Protein AF-0000000067714547 (afdb_homodimer)

InterPro domains:
  IPR005025 NADPH-dependent FMN reductase-like domain [PF03358] (1-151)
  IPR029039 Flavoprotein-like superfamily [G3DSA:3.40.50.360] (1-180)
  IPR029039 Flavoprotein-like superfamily [SSF52218] (1-163)
  IPR050712 NAD(P)H-dependent reductase [PTHR30543] (2-153)

pLDDT: mean 96.07, std 3.38, range [79.06, 98.94]

Structure (mmCIF, N/CA/C/O backbone):
data_AF-0000000067714547-model_v1
#
loop_
_entity.id
_entity.type
_entity.pdbx_description
1 polymer 'Predicted flavoprotein'
#
loop_
_atom_site.group_PDB
_atom_site.id
_atom_site.type_symbol
_atom_site.label_atom_id
_atom_site.label_alt_id
_atom_site.label_comp_id
_atom_site.label_asym_id
_atom_site.label_entity_id
_atom_site.label_seq_id
_atom_site.pdbx_PDB_ins_code
_atom_site.Cartn_x
_atom_site.Cartn_y
_atom_site.Cartn_z
_atom_site.occupancy
_atom_site.B_iso_or_equiv
_atom_site.auth_seq_id
_atom_site.auth_comp_id
_atom_site.auth_asym_id
_atom_site.auth_atom_id
_atom_site.pdbx_PDB_model_num
ATOM 1 N N . MET A 1 1 ? -7.156 -27.359 -11.516 1 95.31 1 MET A N 1
ATOM 2 C CA . MET A 1 1 ? -6.836 -26.297 -10.562 1 95.31 1 MET A CA 1
ATOM 3 C C . MET A 1 1 ? -6.074 -25.172 -11.25 1 95.31 1 MET A C 1
ATOM 5 O O . MET A 1 1 ? -5.207 -25.422 -12.086 1 95.31 1 MET A O 1
ATOM 9 N N . LYS A 1 2 ? -6.43 -23.891 -11.008 1 98.19 2 LYS A N 1
ATOM 10 C CA . LYS A 1 2 ? -5.781 -22.75 -11.641 1 98.19 2 LYS A CA 1
ATOM 11 C C . LYS A 1 2 ? -5.039 -21.906 -10.609 1 98.19 2 LYS A C 1
ATOM 13 O O . LYS A 1 2 ? -5.621 -21.484 -9.609 1 98.19 2 LYS A O 1
ATOM 18 N N . ILE A 1 3 ? -3.754 -21.688 -10.859 1 98.62 3 ILE A N 1
ATOM 19 C CA . ILE A 1 3 ? -2.92 -20.859 -10 1 98.62 3 ILE A CA 1
ATOM 20 C C . ILE A 1 3 ? -2.508 -19.594 -10.75 1 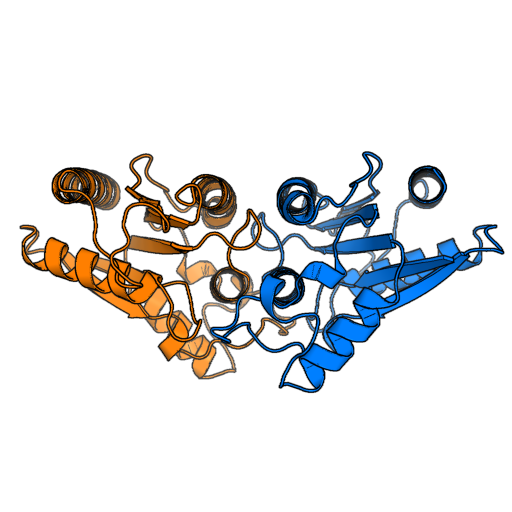98.62 3 ILE A C 1
ATOM 22 O O . ILE A 1 3 ? -1.907 -19.672 -11.82 1 98.62 3 ILE A O 1
ATOM 26 N N . GLY A 1 4 ? -2.916 -18.453 -10.234 1 98.81 4 GLY A N 1
ATOM 27 C CA . GLY A 1 4 ? -2.492 -17.188 -10.805 1 98.81 4 GLY A CA 1
ATOM 28 C C . GLY A 1 4 ? -1.137 -16.734 -10.305 1 98.81 4 GLY A C 1
ATOM 29 O O . GLY A 1 4 ? -0.927 -16.609 -9.102 1 98.81 4 GLY A O 1
ATOM 30 N N . VAL A 1 5 ? -0.174 -16.578 -11.195 1 98.88 5 VAL A N 1
ATOM 31 C CA . VAL A 1 5 ? 1.11 -15.945 -10.906 1 98.88 5 VAL A CA 1
ATOM 32 C C . VAL A 1 5 ? 1.036 -14.453 -11.211 1 98.88 5 VAL A C 1
ATOM 34 O O . VAL A 1 5 ? 1.141 -14.039 -12.367 1 98.88 5 VAL A O 1
ATOM 37 N N . ILE A 1 6 ? 0.909 -13.656 -10.156 1 98.94 6 ILE A N 1
ATOM 38 C CA . ILE A 1 6 ? 0.602 -12.25 -10.352 1 98.94 6 ILE A CA 1
ATOM 39 C C . ILE A 1 6 ? 1.895 -11.438 -10.352 1 98.94 6 ILE A C 1
ATOM 41 O O . ILE A 1 6 ? 2.629 -11.414 -9.367 1 98.94 6 ILE A O 1
ATOM 45 N N . LEU A 1 7 ? 2.172 -10.828 -11.5 1 98.88 7 LEU A N 1
ATOM 46 C CA . LEU A 1 7 ? 3.221 -9.812 -11.555 1 98.88 7 LEU A CA 1
ATOM 47 C C . LEU A 1 7 ? 2.697 -8.461 -11.086 1 98.88 7 LEU A C 1
ATOM 49 O O . LEU A 1 7 ? 1.95 -7.793 -11.812 1 98.88 7 LEU A O 1
ATOM 53 N N . GLY A 1 8 ? 3.145 -8.031 -9.93 1 98.5 8 GLY A N 1
ATOM 54 C CA . GLY A 1 8 ? 2.459 -6.98 -9.188 1 98.5 8 GLY A CA 1
ATOM 55 C C . GLY A 1 8 ? 2.971 -5.59 -9.523 1 98.5 8 GLY A C 1
ATOM 56 O O . GLY A 1 8 ? 2.33 -4.59 -9.188 1 98.5 8 GLY A O 1
ATOM 57 N N . SER A 1 9 ? 4.152 -5.504 -10.18 1 97.56 9 SER A N 1
ATOM 58 C CA . SER A 1 9 ? 4.672 -4.199 -10.57 1 97.56 9 SER A CA 1
ATOM 59 C C . SER A 1 9 ? 4.117 -3.768 -11.922 1 97.56 9 SER A C 1
ATOM 61 O O . SER A 1 9 ? 4.008 -4.582 -12.844 1 97.56 9 SER A O 1
ATOM 63 N N . ILE A 1 10 ? 3.824 -2.477 -12.047 1 98.19 10 ILE A N 1
ATOM 64 C CA . ILE A 1 10 ? 3.328 -1.976 -13.328 1 98.19 10 ILE A CA 1
ATOM 65 C C . ILE A 1 10 ? 4.32 -0.969 -13.906 1 98.19 10 ILE A C 1
ATOM 67 O O . ILE A 1 10 ? 3.994 -0.238 -14.844 1 98.19 10 ILE A O 1
ATOM 71 N N . ARG A 1 11 ? 5.5 -0.879 -13.367 1 96 11 ARG A N 1
ATOM 72 C CA . ARG A 1 11 ? 6.48 0.105 -13.82 1 96 11 ARG A CA 1
ATOM 73 C C . ARG A 1 11 ? 7.07 -0.288 -15.172 1 96 11 ARG A C 1
ATOM 75 O O . ARG A 1 11 ? 7.211 -1.476 -15.469 1 96 11 ARG A O 1
ATOM 82 N N . GLU A 1 12 ? 7.395 0.743 -15.891 1 94.31 12 GLU A N 1
ATOM 83 C CA . GLU A 1 12 ? 8.141 0.502 -17.125 1 94.31 12 GLU A CA 1
ATOM 84 C C . GLU A 1 12 ? 9.547 -0.016 -16.812 1 94.31 12 GLU A C 1
ATOM 86 O O . GLU A 1 12 ? 10.195 0.449 -15.883 1 94.31 12 GLU A O 1
ATOM 91 N N . GLY A 1 13 ? 9.93 -1.021 -17.578 1 91.69 13 GLY A N 1
ATOM 92 C CA . GLY A 1 13 ? 11.273 -1.552 -17.391 1 91.69 13 GLY A CA 1
ATOM 93 C C . GLY A 1 13 ? 11.438 -2.295 -16.078 1 91.69 13 GLY A C 1
ATOM 94 O O . GLY A 1 13 ? 12.555 -2.465 -15.586 1 91.69 13 GLY A O 1
ATOM 95 N N . ARG A 1 14 ? 10.445 -2.697 -15.508 1 91.12 14 ARG A N 1
ATOM 96 C CA . ARG A 1 14 ? 10.438 -3.316 -14.188 1 91.12 14 ARG A CA 1
ATOM 97 C C . ARG A 1 14 ? 11.305 -4.57 -14.164 1 91.12 14 ARG A C 1
ATOM 99 O O . ARG A 1 14 ? 11.258 -5.379 -15.094 1 91.12 14 ARG A O 1
ATOM 106 N N . PHE A 1 15 ? 12.047 -4.699 -13.086 1 92.62 15 PHE A N 1
ATOM 107 C CA . PHE A 1 15 ? 12.844 -5.883 -12.773 1 92.62 15 PHE A CA 1
ATOM 108 C C . PHE A 1 15 ? 11.953 -7.117 -12.672 1 92.62 15 PHE A C 1
ATOM 110 O O . PHE A 1 15 ? 12.352 -8.211 -13.062 1 92.62 15 PHE A O 1
ATOM 117 N N . GLY A 1 16 ? 10.742 -6.922 -12.242 1 95.81 16 GLY A N 1
ATOM 118 C CA . GLY A 1 16 ? 9.781 -7.984 -11.984 1 95.81 16 GLY A CA 1
ATOM 119 C C . GLY A 1 16 ? 9.445 -8.797 -13.219 1 95.81 16 GLY A C 1
ATOM 120 O O . GLY A 1 16 ? 9.094 -9.977 -13.117 1 95.81 16 GLY A O 1
ATOM 121 N N . GLN A 1 17 ? 9.562 -8.164 -14.398 1 96.62 17 GLN A N 1
ATOM 122 C CA . GLN A 1 17 ? 9.297 -8.906 -15.625 1 96.62 17 GLN A CA 1
ATOM 123 C C . GLN A 1 17 ? 10.273 -10.078 -15.773 1 96.62 17 GLN A C 1
ATOM 125 O O . GLN A 1 17 ? 9.867 -11.18 -16.141 1 96.62 17 GLN A O 1
ATOM 130 N N . GLY A 1 18 ? 11.555 -9.836 -15.562 1 97.19 18 GLY A N 1
ATOM 131 C CA . GLY A 1 18 ? 12.539 -10.906 -15.586 1 97.19 18 GLY A CA 1
ATOM 132 C C . GLY A 1 18 ? 12.242 -12.008 -14.578 1 97.19 18 GLY A C 1
ATOM 133 O O . GLY A 1 18 ? 12.383 -13.188 -14.891 1 97.19 18 GLY A O 1
ATOM 134 N N . VAL A 1 19 ? 11.82 -11.625 -13.352 1 97.88 19 VAL A N 1
ATOM 135 C CA . VAL A 1 19 ? 11.461 -12.586 -12.312 1 97.88 19 VAL A CA 1
ATOM 136 C C . VAL A 1 19 ? 10.305 -13.461 -12.789 1 97.88 19 VAL A C 1
ATOM 138 O O . VAL A 1 19 ? 10.375 -14.688 -12.719 1 97.88 19 VAL A O 1
ATOM 141 N N . ALA A 1 20 ? 9.25 -12.82 -13.305 1 98.38 20 ALA A N 1
ATOM 142 C CA . ALA A 1 20 ? 8.062 -13.523 -13.766 1 98.38 20 ALA A CA 1
ATOM 143 C C . ALA A 1 20 ? 8.406 -14.492 -14.891 1 98.38 20 ALA A C 1
ATOM 145 O O . ALA A 1 20 ? 7.969 -15.648 -14.875 1 98.38 20 ALA A O 1
ATOM 146 N N . ASP A 1 21 ? 9.18 -14.031 -15.867 1 97.69 21 ASP A N 1
ATOM 147 C CA . ASP A 1 21 ? 9.578 -14.883 -16.984 1 97.69 21 ASP A CA 1
ATOM 148 C C . ASP A 1 21 ? 10.328 -16.125 -16.5 1 97.69 21 ASP A C 1
ATOM 150 O O . ASP A 1 21 ? 10.039 -17.234 -16.938 1 97.69 21 ASP A O 1
ATOM 154 N N . TRP A 1 22 ? 11.258 -15.859 -15.664 1 97.75 22 TRP A N 1
ATOM 155 C CA . TRP A 1 22 ? 12.055 -16.953 -15.125 1 97.75 22 TRP A CA 1
ATOM 156 C C . TRP A 1 22 ? 11.18 -17.938 -14.359 1 97.75 22 TRP A C 1
ATOM 158 O O . TRP A 1 22 ? 11.305 -19.156 -14.523 1 97.75 22 TRP A O 1
ATOM 168 N N . VAL A 1 23 ? 10.305 -17.438 -13.461 1 98.38 23 VAL A N 1
ATOM 169 C CA . VAL A 1 23 ? 9.398 -18.281 -12.672 1 98.38 23 VAL A CA 1
ATOM 170 C C . VAL A 1 23 ? 8.547 -19.141 -13.609 1 98.38 23 VAL A C 1
ATOM 172 O O . VAL A 1 23 ? 8.438 -20.344 -13.406 1 98.38 23 VAL A O 1
ATOM 175 N N . MET A 1 24 ? 7.992 -18.516 -14.641 1 98.25 24 MET A N 1
ATOM 176 C CA . MET A 1 24 ? 7.129 -19.25 -15.57 1 98.25 24 MET A CA 1
ATOM 177 C C . MET A 1 24 ? 7.922 -20.297 -16.328 1 98.25 24 MET A C 1
ATOM 179 O O . MET A 1 24 ? 7.406 -21.375 -16.625 1 98.25 24 MET A O 1
ATOM 183 N N . GLU A 1 25 ? 9.148 -19.953 -16.672 1 97.19 25 GLU A N 1
ATOM 184 C CA . GLU A 1 25 ? 10.023 -20.938 -17.312 1 97.19 25 GLU A CA 1
ATOM 185 C C . GLU A 1 25 ? 10.25 -22.141 -16.406 1 97.19 25 GLU A C 1
ATOM 187 O O . GLU A 1 25 ? 10.133 -23.297 -16.859 1 97.19 25 GLU A O 1
ATOM 192 N N . GLN A 1 26 ? 10.578 -21.875 -15.148 1 96.94 26 GLN A N 1
ATOM 193 C CA . GLN A 1 26 ? 10.797 -22.953 -14.188 1 96.94 26 GLN A CA 1
ATOM 194 C C . GLN A 1 26 ? 9.531 -23.781 -14.008 1 96.94 26 GLN A C 1
ATOM 196 O O . GLN A 1 26 ? 9.602 -25 -13.859 1 96.94 26 GLN A O 1
ATOM 201 N N . ILE A 1 27 ? 8.398 -23.141 -13.945 1 97.06 27 ILE A N 1
ATOM 202 C CA . ILE A 1 27 ? 7.117 -23.812 -13.797 1 97.06 27 ILE A CA 1
ATOM 203 C C . ILE A 1 27 ? 6.875 -24.75 -14.984 1 97.06 27 ILE A C 1
ATOM 205 O O . ILE A 1 27 ? 6.32 -25.828 -14.82 1 97.06 27 ILE A O 1
ATOM 209 N N . GLY A 1 28 ? 7.23 -24.312 -16.156 1 95.31 28 GLY A N 1
ATOM 21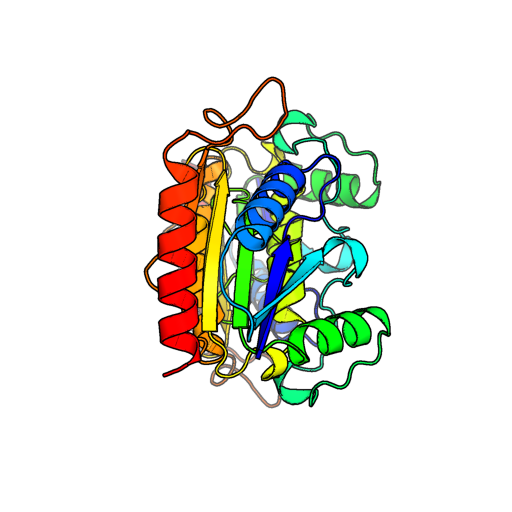0 C CA . GLY A 1 28 ? 7.117 -25.156 -17.344 1 95.31 28 GLY A CA 1
ATOM 211 C C . GLY A 1 28 ? 7.828 -26.484 -17.203 1 95.31 28 GLY A C 1
ATOM 212 O O . GLY A 1 28 ? 7.406 -27.484 -17.781 1 95.31 28 GLY A O 1
ATOM 213 N N . ALA A 1 29 ? 8.875 -26.469 -16.438 1 93.62 29 ALA A N 1
ATOM 214 C CA . ALA A 1 29 ? 9.664 -27.672 -16.234 1 93.62 29 ALA A CA 1
ATOM 215 C C . ALA A 1 29 ? 9.188 -28.438 -15 1 93.62 29 ALA A C 1
ATOM 217 O O . ALA A 1 29 ? 9.664 -29.547 -14.727 1 93.62 29 ALA A O 1
ATOM 218 N N . TYR A 1 30 ? 8.344 -27.828 -14.242 1 94.25 30 TYR A N 1
ATOM 219 C CA . TYR A 1 30 ? 7.797 -28.391 -13.016 1 94.25 30 TYR A CA 1
ATOM 220 C C . TYR A 1 30 ? 6.676 -29.391 -13.32 1 94.25 30 TYR A C 1
ATOM 222 O O . TYR A 1 30 ? 5.785 -29.094 -14.125 1 94.25 30 TYR A O 1
ATOM 230 N N . ASP A 1 31 ? 6.703 -30.594 -12.836 1 90.06 31 ASP A N 1
ATOM 231 C CA . ASP A 1 31 ? 5.754 -31.656 -13.125 1 90.06 31 ASP A CA 1
ATOM 232 C C . ASP A 1 31 ? 4.504 -31.531 -12.258 1 90.06 31 ASP A C 1
ATOM 234 O O . ASP A 1 31 ? 4.465 -32.062 -11.141 1 90.06 31 ASP A O 1
ATOM 238 N N . ALA A 1 32 ? 3.488 -30.906 -12.742 1 92.12 32 ALA A N 1
ATOM 239 C CA . ALA A 1 32 ? 2.168 -30.781 -12.133 1 92.12 32 ALA A CA 1
ATOM 240 C C . ALA A 1 32 ? 1.071 -30.766 -13.195 1 92.12 32 ALA A C 1
ATOM 242 O O . ALA A 1 32 ? 0.452 -29.719 -13.445 1 92.12 32 ALA A O 1
ATOM 243 N N . PRO A 1 33 ? 0.714 -31.875 -13.688 1 90.38 33 PRO A N 1
ATOM 244 C CA . PRO A 1 33 ? -0.176 -31.938 -14.852 1 90.38 33 PRO A CA 1
ATOM 245 C C . PRO A 1 33 ? -1.605 -31.516 -14.523 1 90.38 33 PRO A C 1
ATOM 247 O O . PRO A 1 33 ? -2.363 -31.141 -15.422 1 90.38 33 PRO A O 1
ATOM 250 N N . ASP A 1 34 ? -1.996 -31.531 -13.328 1 93.12 34 ASP A N 1
ATOM 251 C CA . ASP A 1 34 ? -3.367 -31.203 -12.945 1 93.12 34 ASP A CA 1
ATOM 252 C C . ASP A 1 34 ? -3.492 -29.734 -12.555 1 93.12 34 ASP A C 1
ATOM 254 O O . ASP A 1 34 ? -4.543 -29.297 -12.078 1 93.12 34 ASP A O 1
ATOM 258 N N . VAL A 1 35 ? -2.402 -29 -12.773 1 97 35 VAL A N 1
ATOM 259 C CA . VAL A 1 35 ? -2.387 -27.594 -12.336 1 97 35 VAL A CA 1
ATOM 260 C C . VAL A 1 35 ? -2.076 -26.688 -13.531 1 97 35 VAL A C 1
ATOM 262 O O . VAL A 1 35 ? -1.136 -26.953 -14.281 1 97 35 VAL A O 1
ATOM 265 N N . GLU A 1 36 ? -2.877 -25.703 -13.758 1 97.56 36 GLU A N 1
ATOM 266 C CA . GLU A 1 36 ? -2.617 -24.641 -14.734 1 97.56 36 GLU A CA 1
ATOM 267 C C . GLU A 1 36 ? -2.078 -23.391 -14.047 1 97.56 36 GLU A C 1
ATOM 269 O O . GLU A 1 36 ? -2.75 -22.812 -13.195 1 97.56 36 GLU A O 1
ATOM 274 N N . PHE A 1 37 ? -0.873 -23.062 -14.367 1 98.44 37 PHE A N 1
ATOM 275 C CA . PHE A 1 37 ? -0.304 -21.797 -13.914 1 98.44 37 PHE A CA 1
ATOM 276 C C . PHE A 1 37 ? -0.512 -20.703 -14.961 1 98.44 37 PHE A C 1
ATOM 278 O O . PHE A 1 37 ? -0.185 -20.906 -16.141 1 98.44 37 PHE A O 1
ATOM 285 N N . GLU A 1 38 ? -1.065 -19.625 -14.57 1 98.38 38 GLU A N 1
ATOM 286 C CA . GLU A 1 38 ? -1.297 -18.5 -15.484 1 98.38 38 GLU A CA 1
ATOM 287 C C . GLU A 1 38 ? -0.61 -17.234 -14.984 1 98.38 38 GLU A C 1
ATOM 289 O O . GLU A 1 38 ? -0.807 -16.812 -13.844 1 98.38 38 GLU A O 1
ATOM 294 N N . LEU A 1 39 ? 0.221 -16.672 -15.875 1 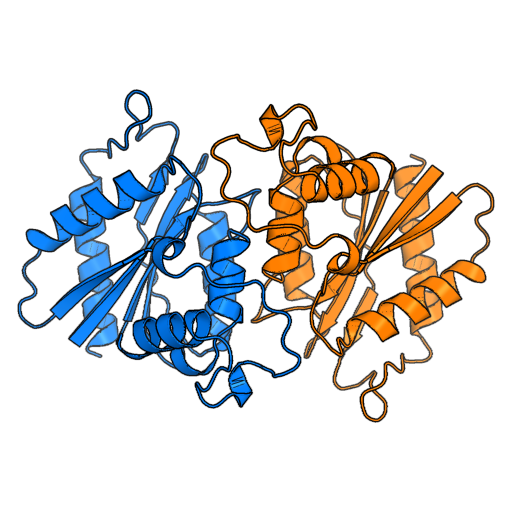98.75 39 LEU A N 1
ATOM 295 C CA . LEU A 1 39 ? 0.774 -15.367 -15.562 1 98.75 39 LEU A CA 1
ATOM 296 C C . LEU A 1 39 ? -0.298 -14.289 -15.672 1 98.75 39 LEU A C 1
ATOM 298 O O . LEU A 1 39 ? -0.958 -14.156 -16.703 1 98.75 39 LEU A O 1
ATOM 302 N N . ILE A 1 40 ? -0.519 -13.586 -14.609 1 98.88 40 ILE A N 1
ATOM 303 C CA . ILE A 1 40 ? -1.441 -12.461 -14.547 1 98.88 40 ILE A CA 1
ATOM 304 C C . ILE A 1 40 ? -0.658 -11.164 -14.352 1 98.88 40 ILE A C 1
ATOM 306 O O . ILE A 1 40 ? -0.289 -10.82 -13.227 1 98.88 40 ILE A O 1
ATOM 310 N N . ASP A 1 41 ? -0.41 -10.5 -15.438 1 98.81 41 ASP A N 1
ATOM 311 C CA . ASP A 1 41 ? 0.331 -9.242 -15.414 1 98.81 41 ASP A CA 1
ATOM 312 C C . ASP A 1 41 ? -0.581 -8.07 -15.039 1 98.81 41 ASP A C 1
ATOM 314 O O . ASP A 1 41 ? -1.399 -7.637 -15.852 1 98.81 41 ASP A O 1
ATOM 318 N N . LEU A 1 42 ? -0.386 -7.562 -13.828 1 98.81 42 LEU A N 1
ATOM 319 C CA . LEU A 1 42 ? -1.24 -6.496 -13.32 1 98.81 42 LEU A CA 1
ATOM 320 C C . LEU A 1 42 ? -1.289 -5.324 -14.297 1 98.81 42 LEU A C 1
ATOM 322 O O . LEU A 1 42 ? -2.342 -4.711 -14.484 1 98.81 42 LEU A O 1
ATOM 326 N N . LYS A 1 43 ? -0.194 -5.059 -14.922 1 98.44 43 LYS A N 1
ATOM 327 C CA . LYS A 1 43 ? -0.077 -3.922 -15.828 1 98.44 43 LYS A CA 1
ATOM 328 C C . LYS A 1 43 ? -1.085 -4.027 -16.969 1 98.44 43 LYS A C 1
ATOM 330 O O . LYS A 1 43 ? -1.622 -3.014 -17.422 1 98.44 43 LYS A O 1
ATOM 335 N N . ALA A 1 44 ? -1.404 -5.207 -17.438 1 98.31 44 ALA A N 1
ATOM 336 C CA . ALA A 1 44 ? -2.262 -5.445 -18.594 1 98.31 44 ALA A CA 1
ATOM 337 C C . ALA A 1 44 ? -3.709 -5.062 -18.297 1 98.31 44 ALA A C 1
ATOM 339 O O . ALA A 1 44 ? -4.508 -4.863 -19.203 1 98.31 44 ALA A O 1
ATOM 340 N N . PHE A 1 45 ? -4.078 -4.875 -17.062 1 98.69 45 PHE A N 1
ATOM 341 C CA . PHE A 1 45 ? -5.473 -4.664 -16.688 1 98.69 45 PHE A CA 1
ATOM 342 C C . PHE A 1 45 ? -5.766 -3.18 -16.5 1 98.69 45 PHE A C 1
ATOM 344 O O . PHE A 1 45 ? -6.926 -2.773 -16.438 1 98.69 45 PHE A O 1
ATOM 351 N N . ASN A 1 46 ? -4.742 -2.344 -16.328 1 97.94 46 ASN A N 1
ATOM 352 C CA . ASN A 1 46 ? -4.914 -0.911 -16.109 1 97.94 46 ASN A CA 1
ATOM 353 C C . ASN A 1 46 ? -5.945 -0.628 -15.023 1 97.94 46 ASN A C 1
ATOM 355 O O . ASN A 1 46 ? -6.863 0.17 -15.227 1 97.94 46 ASN A O 1
ATOM 359 N N . VAL A 1 47 ? -5.789 -1.325 -13.898 1 98.38 47 VAL A N 1
ATOM 360 C CA . VAL A 1 47 ? -6.727 -1.189 -12.789 1 98.38 47 VAL A CA 1
ATOM 361 C C . VAL A 1 47 ? -6.723 0.25 -12.281 1 98.38 47 VAL A C 1
ATOM 363 O O . VAL A 1 47 ? -5.668 0.793 -11.945 1 98.38 47 VAL A O 1
ATOM 366 N N . PRO A 1 48 ? -7.898 0.907 -12.258 1 97.94 48 PRO A N 1
ATOM 367 C CA . PRO A 1 48 ? -7.949 2.285 -11.766 1 97.94 48 PRO A CA 1
ATOM 368 C C . PRO A 1 48 ? -7.777 2.379 -10.25 1 97.94 48 PRO A C 1
ATOM 370 O O . PRO A 1 48 ? -7.879 1.367 -9.555 1 97.94 48 PRO A O 1
ATOM 373 N N . LEU A 1 49 ? -7.477 3.588 -9.766 1 98.12 49 LEU A N 1
ATOM 374 C CA . LEU A 1 49 ? -7.438 3.812 -8.328 1 98.12 49 LEU A CA 1
ATOM 375 C C . LEU A 1 49 ? -8.82 3.613 -7.707 1 98.12 49 LEU A C 1
ATOM 377 O O . LEU A 1 49 ? -9.828 3.986 -8.305 1 98.12 49 LEU A O 1
ATOM 381 N N . LEU A 1 50 ? -8.859 3.092 -6.535 1 97.25 50 LEU A N 1
ATOM 382 C CA . LEU A 1 50 ? -10.094 2.836 -5.797 1 97.25 50 LEU A CA 1
ATOM 383 C C . LEU A 1 50 ? -10.711 4.141 -5.305 1 97.25 50 LEU A C 1
ATOM 385 O O . LEU A 1 50 ? -10.258 4.707 -4.309 1 97.25 50 LEU A O 1
ATOM 389 N N . GLU A 1 51 ? -11.75 4.598 -5.938 1 96.06 51 GLU A N 1
ATOM 390 C CA . GLU A 1 51 ? -12.438 5.836 -5.57 1 96.06 51 GLU A CA 1
ATOM 391 C C . GLU A 1 51 ? -13.875 5.562 -5.148 1 96.06 51 GLU A C 1
ATOM 393 O O . GLU A 1 51 ? -14.531 6.426 -4.559 1 96.06 51 GLU A O 1
ATOM 398 N N . SER A 1 52 ? -14.344 4.363 -5.516 1 93.38 52 SER A N 1
ATOM 399 C CA . SER A 1 52 ? -15.75 4.035 -5.324 1 93.38 52 SER A CA 1
ATOM 400 C C . SER A 1 52 ? -16.141 4.109 -3.854 1 93.38 52 SER A C 1
ATOM 402 O O . SER A 1 52 ? -15.383 3.684 -2.982 1 93.38 52 SER A O 1
ATOM 404 N N . ALA A 1 53 ? -17.312 4.516 -3.588 1 89.94 53 ALA A N 1
ATOM 405 C CA . ALA A 1 53 ? -17.875 4.508 -2.236 1 89.94 53 ALA A CA 1
ATOM 406 C C . ALA A 1 53 ? -18.234 3.092 -1.804 1 89.94 53 ALA A C 1
ATOM 408 O O . ALA A 1 53 ? -18.312 2.801 -0.607 1 89.94 53 ALA A O 1
ATOM 409 N N . THR A 1 54 ? -18.484 2.307 -2.814 1 88.5 54 THR A N 1
ATOM 410 C CA . THR A 1 54 ? -18.891 0.933 -2.531 1 88.5 54 THR A CA 1
ATOM 411 C C . THR A 1 54 ? -17.719 0.141 -1.938 1 88.5 54 THR A C 1
ATOM 413 O O . THR A 1 54 ? -16.625 0.142 -2.488 1 88.5 54 THR A O 1
ATOM 416 N N . VAL A 1 55 ? -18 -0.435 -0.758 1 87.94 55 VAL A N 1
ATOM 417 C CA . VAL A 1 55 ? -17 -1.335 -0.179 1 87.94 55 VAL A CA 1
ATOM 418 C C . VAL A 1 55 ? -16.859 -2.578 -1.055 1 87.94 55 VAL A C 1
ATOM 420 O O . VAL A 1 55 ? -17.844 -3.268 -1.332 1 87.94 55 VAL A O 1
ATOM 423 N N . PRO A 1 56 ? -15.703 -2.865 -1.472 1 88.25 56 PRO A N 1
ATOM 424 C CA . PRO A 1 56 ? -15.516 -3.979 -2.404 1 88.25 56 PRO A CA 1
ATOM 425 C C . PRO A 1 56 ? -16.078 -5.293 -1.875 1 88.25 56 PRO A C 1
ATOM 427 O O . PRO A 1 56 ? -16.656 -6.078 -2.639 1 88.25 56 PRO A O 1
ATOM 430 N N . GLY A 1 57 ? -16.016 -5.551 -0.626 1 88.69 57 GLY A N 1
ATOM 431 C CA . GLY A 1 57 ? -16.578 -6.754 -0.039 1 88.69 57 GLY A CA 1
ATOM 432 C C . GLY A 1 57 ? -18.078 -6.855 -0.217 1 88.69 57 GLY A C 1
ATOM 433 O O . GLY A 1 57 ? -18.656 -7.949 -0.165 1 88.69 57 GLY A O 1
ATOM 434 N N . SER A 1 58 ? -18.672 -5.73 -0.483 1 88.75 58 SER A N 1
ATOM 435 C CA . SER A 1 58 ? -20.125 -5.68 -0.605 1 88.75 58 SER A CA 1
ATOM 436 C C . SER A 1 58 ? -20.562 -5.586 -2.066 1 88.75 58 SER A C 1
ATOM 438 O O . SER A 1 58 ? -21.75 -5.578 -2.367 1 88.75 58 SER A O 1
ATOM 440 N N . ALA A 1 59 ? -19.656 -5.582 -2.979 1 91.31 59 ALA A N 1
ATOM 441 C CA . ALA A 1 59 ? -19.953 -5.367 -4.395 1 91.31 59 ALA A CA 1
ATOM 442 C C . ALA A 1 59 ? -20.438 -6.656 -5.055 1 91.31 59 ALA A C 1
ATOM 444 O O . ALA A 1 59 ? -20.953 -6.629 -6.172 1 91.31 59 ALA A O 1
ATOM 445 N N . ASP A 1 60 ? -20.297 -7.844 -4.414 1 92.38 60 ASP A N 1
ATOM 446 C CA . ASP A 1 60 ? -20.703 -9.141 -4.949 1 92.38 60 ASP A CA 1
ATOM 447 C C . ASP A 1 60 ? -20.031 -9.414 -6.293 1 92.38 60 ASP A C 1
ATOM 449 O O . ASP A 1 60 ? -20.672 -9.852 -7.242 1 92.38 60 ASP A O 1
ATOM 453 N N . LYS A 1 61 ? -18.812 -8.961 -6.402 1 94.88 61 LYS A N 1
ATOM 454 C CA . LYS A 1 61 ? -17.969 -9.172 -7.57 1 94.88 61 LYS A CA 1
ATOM 455 C C . LYS A 1 61 ? -18.562 -8.508 -8.812 1 94.88 61 LYS A C 1
ATOM 457 O O . LYS A 1 61 ? -18.391 -9 -9.922 1 94.88 61 LYS A O 1
ATOM 462 N N . GLN A 1 62 ? -19.359 -7.473 -8.625 1 94 62 GLN A N 1
ATOM 463 C CA . GLN A 1 62 ? -19.906 -6.648 -9.695 1 94 62 GLN A CA 1
ATOM 464 C C . GLN A 1 62 ? -19.344 -5.23 -9.641 1 94 62 GLN A C 1
ATOM 466 O O . GLN A 1 62 ? -19.484 -4.543 -8.625 1 94 62 GLN A O 1
ATOM 471 N N . TYR A 1 63 ? -18.734 -4.867 -10.719 1 95.62 63 TYR A N 1
ATOM 472 C CA . TYR A 1 63 ? -18.094 -3.557 -10.758 1 95.62 63 TYR A CA 1
ATOM 473 C C . TYR A 1 63 ? -18.516 -2.781 -12 1 95.62 63 TYR A C 1
ATOM 475 O O . TYR A 1 63 ? -18.719 -3.371 -13.062 1 95.62 63 TYR A O 1
ATOM 483 N N . ASP A 1 64 ? -18.672 -1.481 -11.891 1 93.62 64 ASP A N 1
ATOM 484 C CA . ASP A 1 64 ? -19.094 -0.629 -13 1 93.62 64 ASP A CA 1
ATOM 485 C C . ASP A 1 64 ? -17.969 -0.474 -14.031 1 93.62 64 ASP A C 1
ATOM 487 O O . ASP A 1 64 ? -18.234 -0.471 -15.234 1 93.62 64 ASP A O 1
ATOM 491 N N . ASP A 1 65 ? -16.781 -0.352 -13.633 1 96.5 65 ASP A N 1
ATOM 492 C CA . ASP A 1 65 ? -15.641 -0.163 -14.516 1 96.5 65 ASP A CA 1
ATOM 493 C C . ASP A 1 65 ? -15.234 -1.477 -15.188 1 96.5 65 ASP A C 1
ATOM 495 O O . ASP A 1 65 ? -14.953 -2.465 -14.508 1 96.5 65 ASP A O 1
ATOM 499 N N . PRO A 1 66 ? -15.227 -1.55 -16.562 1 97.69 66 PRO A N 1
ATOM 500 C CA . PRO A 1 66 ? -14.883 -2.797 -17.25 1 97.69 66 PRO A CA 1
ATOM 501 C C . PRO A 1 66 ? -13.477 -3.283 -16.906 1 97.69 66 PRO A C 1
ATOM 503 O O . PRO A 1 66 ? -13.211 -4.488 -16.938 1 97.69 66 PRO A O 1
ATOM 506 N N . ARG A 1 67 ? -12.57 -2.406 -16.641 1 98.5 67 ARG A N 1
ATOM 507 C CA . ARG A 1 67 ? -11.219 -2.803 -16.266 1 98.5 67 ARG A CA 1
ATOM 508 C C . ARG A 1 67 ? -11.227 -3.547 -14.93 1 98.5 67 ARG A C 1
ATOM 510 O O . ARG A 1 67 ? -10.547 -4.566 -14.781 1 98.5 67 ARG A O 1
ATOM 517 N N . VAL A 1 68 ? -11.969 -3.008 -13.938 1 98.38 68 VAL A N 1
ATOM 518 C CA . VAL A 1 68 ? -12.094 -3.664 -12.641 1 98.38 68 VAL A CA 1
ATOM 519 C C . VAL A 1 68 ? -12.797 -5.012 -12.805 1 98.38 68 VAL A C 1
ATOM 521 O O . VAL A 1 68 ? -12.422 -5.996 -12.164 1 98.38 68 VAL A O 1
ATOM 524 N N . THR A 1 69 ? -13.781 -5.066 -13.68 1 98.06 69 THR A N 1
ATOM 525 C CA . THR A 1 69 ? -14.484 -6.316 -13.945 1 98.06 69 THR A CA 1
ATOM 526 C C . THR A 1 69 ? -13.531 -7.355 -14.531 1 98.06 69 THR A C 1
ATOM 528 O O . THR A 1 69 ? -13.531 -8.516 -14.102 1 98.06 69 THR A O 1
ATOM 531 N N . ALA A 1 70 ? -12.719 -6.969 -15.492 1 98.69 70 ALA A N 1
ATOM 532 C CA . ALA A 1 70 ? -11.742 -7.883 -16.094 1 98.69 70 ALA A CA 1
ATOM 533 C C . ALA A 1 70 ? -10.766 -8.406 -15.039 1 98.69 70 ALA A C 1
ATOM 535 O O . ALA A 1 70 ? -10.453 -9.594 -15.008 1 98.69 70 ALA A O 1
ATOM 536 N N . TRP A 1 71 ? -10.281 -7.512 -14.227 1 98.75 71 TRP A N 1
ATOM 537 C CA . TRP A 1 71 ? -9.391 -7.867 -13.117 1 98.75 71 TRP A CA 1
ATOM 538 C C . TRP A 1 71 ? -10.086 -8.828 -12.156 1 98.75 71 TRP A C 1
ATOM 540 O O . TRP A 1 71 ? -9.523 -9.875 -11.805 1 98.75 71 TRP A O 1
ATOM 550 N N . SER A 1 72 ? -11.305 -8.5 -11.773 1 98.56 72 SER A N 1
ATOM 551 C CA . SER A 1 72 ? -12.102 -9.336 -10.891 1 98.56 72 SER A CA 1
ATOM 552 C C . SER A 1 72 ? -12.25 -10.75 -11.453 1 98.56 72 SER A C 1
ATOM 554 O O . SER A 1 72 ? -12.016 -11.734 -10.75 1 98.56 72 SER A O 1
ATOM 556 N N . GLN A 1 73 ? -12.555 -10.867 -12.688 1 98.62 73 GLN A N 1
ATOM 557 C CA . GLN A 1 73 ? -12.773 -12.164 -13.328 1 98.62 73 GLN A CA 1
ATOM 558 C C . GLN A 1 73 ? -11.484 -12.977 -13.375 1 98.62 73 GLN A C 1
ATOM 560 O O . GLN A 1 73 ? -11.492 -14.18 -13.125 1 98.62 73 GLN A O 1
ATOM 565 N N . ALA A 1 74 ? -10.406 -12.289 -13.68 1 98.81 74 ALA A N 1
ATOM 566 C CA . ALA A 1 74 ? -9.117 -12.969 -13.727 1 98.81 74 ALA A CA 1
ATOM 567 C C . ALA A 1 74 ? -8.75 -13.539 -12.359 1 98.81 74 ALA A C 1
ATOM 569 O O . ALA A 1 74 ? -8.297 -14.688 -12.258 1 98.81 74 ALA A O 1
ATOM 570 N N . ILE A 1 75 ? -8.969 -12.805 -11.328 1 98.81 75 ILE A N 1
ATOM 571 C CA . ILE A 1 75 ? -8.625 -13.203 -9.969 1 98.81 75 ILE A CA 1
ATOM 572 C C . ILE A 1 75 ? -9.602 -14.273 -9.484 1 98.81 75 ILE A C 1
ATOM 574 O O . ILE A 1 75 ? -9.188 -15.281 -8.906 1 98.81 75 ILE A O 1
ATOM 578 N N . ASP A 1 76 ? -10.828 -14.07 -9.766 1 98.5 76 ASP A N 1
ATOM 579 C CA . ASP A 1 76 ? -11.859 -14.992 -9.297 1 98.5 76 ASP A CA 1
ATOM 580 C C . ASP A 1 76 ? -11.688 -16.375 -9.906 1 98.5 76 ASP A C 1
ATOM 582 O O . ASP A 1 76 ? -12.031 -17.391 -9.281 1 98.5 76 ASP A O 1
ATOM 586 N N . ALA A 1 77 ? -11.164 -16.453 -11.039 1 98.5 77 ALA A N 1
ATOM 587 C CA . ALA A 1 77 ? -11.008 -17.703 -11.773 1 98.5 77 ALA A CA 1
ATOM 588 C C . ALA A 1 77 ? -9.906 -18.562 -11.164 1 98.5 77 ALA A C 1
ATOM 590 O O . ALA A 1 77 ? -9.789 -19.75 -11.477 1 98.5 77 ALA A O 1
ATOM 591 N N . CYS A 1 78 ? -9.055 -18 -10.32 1 98.75 78 CYS A N 1
ATOM 592 C CA . CYS A 1 78 ? -7.922 -18.719 -9.75 1 98.75 78 CYS A CA 1
ATOM 593 C C . CYS A 1 78 ? -8.312 -19.406 -8.445 1 98.75 78 CYS A C 1
ATOM 595 O O . CYS A 1 78 ? -9.195 -18.938 -7.727 1 98.75 78 CYS A O 1
ATOM 597 N N . ASP A 1 79 ? -7.609 -20.5 -8.188 1 98 79 ASP A N 1
ATOM 598 C CA . ASP A 1 79 ? -7.805 -21.234 -6.938 1 98 79 ASP A CA 1
ATOM 599 C C . ASP A 1 79 ? -6.75 -20.844 -5.906 1 98 79 ASP A C 1
ATOM 601 O O . ASP A 1 79 ? -6.961 -21 -4.703 1 98 79 ASP A O 1
ATOM 605 N N . ALA A 1 80 ? -5.633 -20.375 -6.352 1 98.62 80 ALA A N 1
ATOM 606 C CA . ALA A 1 80 ? -4.496 -19.969 -5.531 1 98.62 80 ALA A CA 1
ATOM 607 C C . ALA A 1 80 ? -3.6 -18.984 -6.285 1 98.62 80 ALA A C 1
ATOM 609 O O . ALA A 1 80 ? -3.83 -18.703 -7.465 1 98.62 80 ALA A O 1
ATOM 610 N N . PHE A 1 81 ? -2.607 -18.453 -5.492 1 98.88 81 PHE A N 1
ATOM 611 C CA . PHE A 1 81 ? -1.81 -17.406 -6.117 1 98.88 81 PHE A CA 1
ATOM 612 C C . PHE A 1 81 ? -0.342 -17.547 -5.727 1 98.88 81 PHE A C 1
ATOM 614 O O . PHE A 1 81 ? -0.022 -18.078 -4.664 1 98.88 81 PHE A O 1
ATOM 621 N N . LEU A 1 82 ? 0.498 -17.125 -6.598 1 98.88 82 LEU A N 1
ATOM 622 C CA . LEU A 1 82 ? 1.844 -16.641 -6.316 1 98.88 82 LEU A CA 1
ATOM 623 C C . LEU A 1 82 ? 1.941 -15.133 -6.562 1 98.88 82 LEU A C 1
ATOM 625 O O . LEU A 1 82 ? 1.766 -14.672 -7.695 1 98.88 82 LEU A O 1
ATOM 629 N N . PHE A 1 83 ? 2.164 -14.352 -5.516 1 98.94 83 PHE A N 1
ATOM 630 C CA . PHE A 1 83 ? 2.381 -12.914 -5.66 1 98.94 83 PHE A CA 1
ATOM 631 C C . PHE A 1 83 ? 3.846 -12.617 -5.953 1 98.94 83 PHE A C 1
ATOM 633 O O . PHE A 1 83 ? 4.711 -12.82 -5.098 1 98.94 83 PHE A O 1
ATOM 640 N N . ILE A 1 84 ? 4.148 -12.188 -7.141 1 98.81 84 ILE A N 1
ATOM 641 C CA . ILE A 1 84 ? 5.445 -11.586 -7.414 1 98.81 84 ILE A CA 1
ATOM 642 C C . ILE A 1 84 ? 5.402 -10.094 -7.082 1 98.81 84 ILE A C 1
ATOM 644 O O . ILE A 1 84 ? 4.73 -9.32 -7.77 1 98.81 84 ILE A O 1
ATOM 648 N N . THR A 1 85 ? 6.125 -9.695 -6.043 1 98.69 85 THR A N 1
ATOM 649 C CA . THR A 1 85 ? 5.93 -8.344 -5.52 1 98.69 85 THR A CA 1
ATOM 650 C C . THR A 1 85 ? 7.273 -7.668 -5.266 1 98.69 85 THR A C 1
ATOM 652 O O . THR A 1 85 ? 8.164 -8.25 -4.641 1 98.69 85 THR A O 1
ATOM 655 N N . PRO A 1 86 ? 7.418 -6.434 -5.805 1 97.81 86 PRO A N 1
ATOM 656 C CA . PRO A 1 86 ? 8.547 -5.617 -5.348 1 97.81 86 PRO A CA 1
ATOM 657 C C . PRO A 1 86 ? 8.305 -4.996 -3.975 1 97.81 86 PRO A C 1
ATOM 659 O O . PRO A 1 86 ? 7.184 -5.047 -3.457 1 97.81 86 PRO A O 1
ATOM 662 N N . GLU A 1 87 ? 9.383 -4.57 -3.385 1 97.5 87 GLU A N 1
ATOM 663 C CA . GLU A 1 87 ? 9.32 -3.689 -2.223 1 97.5 87 GLU A CA 1
ATOM 664 C C . GLU A 1 87 ? 9.555 -2.234 -2.617 1 97.5 87 GLU A C 1
ATOM 666 O O . GLU A 1 87 ? 10.609 -1.897 -3.168 1 97.5 87 GLU A O 1
ATOM 671 N N . TYR A 1 88 ? 8.531 -1.372 -2.445 1 96.69 88 TYR A N 1
ATOM 672 C CA . TYR A 1 88 ? 8.672 0.065 -2.648 1 96.69 88 TYR A CA 1
ATOM 673 C C . TYR A 1 88 ? 8.672 0.808 -1.318 1 96.69 88 TYR A C 1
ATOM 675 O O . TYR A 1 88 ? 7.707 0.734 -0.558 1 96.69 88 TYR A O 1
ATOM 683 N N . ASN A 1 89 ? 9.812 1.5 -1.016 1 96.81 89 ASN A N 1
ATOM 684 C CA . ASN A 1 89 ? 9.945 2.285 0.206 1 96.81 89 ASN A CA 1
ATOM 685 C C . ASN A 1 89 ? 9.523 1.485 1.436 1 96.81 89 ASN A C 1
ATOM 687 O O . ASN A 1 89 ? 8.664 1.925 2.203 1 96.81 89 ASN A O 1
ATOM 691 N N . HIS A 1 90 ? 10.07 0.309 1.638 1 97.31 90 HIS A N 1
ATOM 692 C CA . HIS A 1 90 ? 9.906 -0.565 2.793 1 97.31 90 HIS A CA 1
ATOM 693 C C . HIS A 1 90 ? 8.469 -1.073 2.895 1 97.31 90 HIS A C 1
ATOM 695 O O . HIS A 1 90 ? 8.055 -1.57 3.945 1 97.31 90 HIS A O 1
ATOM 701 N N . GLY A 1 91 ? 7.703 -0.995 1.789 1 97.81 91 GLY A N 1
ATOM 702 C CA . GLY A 1 91 ? 6.316 -1.43 1.881 1 97.81 91 GLY A CA 1
ATOM 703 C C . GLY A 1 91 ? 5.77 -1.962 0.569 1 97.81 91 GLY A C 1
ATOM 704 O O . GLY A 1 91 ? 6.496 -2.041 -0.425 1 97.81 91 GLY A O 1
ATOM 705 N N . VAL A 1 92 ? 4.512 -2.354 0.626 1 98.44 92 VAL A N 1
ATOM 706 C CA . VAL A 1 92 ? 3.82 -2.887 -0.542 1 98.44 92 VAL A CA 1
ATOM 707 C C . VAL A 1 92 ? 3.76 -1.823 -1.637 1 98.44 92 VAL A C 1
ATOM 709 O O . VAL A 1 92 ? 3.686 -0.627 -1.346 1 98.44 92 VAL A O 1
ATOM 712 N N . PRO A 1 93 ? 3.867 -2.281 -2.926 1 98.12 93 PRO A N 1
ATOM 713 C CA . PRO A 1 93 ? 3.66 -1.303 -3.994 1 98.12 93 PRO A CA 1
ATOM 714 C C . PRO A 1 93 ? 2.234 -0.755 -4.023 1 98.12 93 PRO A C 1
ATOM 716 O O . PRO A 1 93 ? 1.272 -1.523 -3.941 1 98.12 93 PRO A O 1
ATOM 719 N N . GLY A 1 94 ? 2.109 0.567 -4.176 1 98.56 94 GLY A N 1
ATOM 720 C CA . GLY A 1 94 ? 0.806 1.209 -4.168 1 98.56 94 GLY A CA 1
ATOM 721 C C . GLY A 1 94 ? -0.149 0.635 -5.199 1 98.56 94 GLY A C 1
ATOM 722 O O . GLY A 1 94 ? -1.303 0.336 -4.883 1 98.56 94 GLY A O 1
ATOM 723 N N . ALA A 1 95 ? 0.325 0.448 -6.402 1 98.38 95 ALA A N 1
ATOM 724 C CA . ALA A 1 95 ? -0.52 -0.037 -7.492 1 98.38 95 ALA A CA 1
ATOM 725 C C . ALA A 1 95 ? -1.027 -1.447 -7.207 1 98.38 95 ALA A C 1
ATOM 727 O O . ALA A 1 95 ? -2.195 -1.756 -7.453 1 98.38 95 ALA A O 1
ATOM 728 N N . PHE A 1 96 ? -0.147 -2.301 -6.734 1 98.81 96 PHE A N 1
ATOM 729 C CA . PHE A 1 96 ? -0.536 -3.672 -6.426 1 98.81 96 PHE A CA 1
ATOM 730 C C . PHE A 1 96 ? -1.504 -3.709 -5.25 1 98.81 96 PHE A C 1
ATOM 732 O O . PHE A 1 96 ? -2.521 -4.402 -5.301 1 98.81 96 PHE A O 1
ATOM 739 N N . LYS A 1 97 ? -1.229 -2.904 -4.168 1 98.81 97 LYS A N 1
ATOM 740 C CA . LYS A 1 97 ? -2.117 -2.822 -3.012 1 98.81 97 LYS A CA 1
ATOM 741 C C . LYS A 1 97 ? -3.486 -2.275 -3.412 1 98.81 97 LYS A C 1
ATOM 743 O O . LYS A 1 97 ? -4.512 -2.727 -2.9 1 98.81 97 LYS A O 1
ATOM 748 N N . ASN A 1 98 ? -3.463 -1.283 -4.305 1 98.62 98 ASN A N 1
ATOM 749 C CA . ASN A 1 98 ? -4.715 -0.756 -4.84 1 98.62 98 ASN A CA 1
ATOM 750 C C . ASN A 1 98 ? -5.512 -1.834 -5.57 1 98.62 98 ASN A C 1
ATOM 752 O O . ASN A 1 98 ? -6.719 -1.973 -5.355 1 98.62 98 ASN A O 1
ATOM 756 N N . ALA A 1 99 ? -4.82 -2.592 -6.406 1 98.75 99 ALA A N 1
ATOM 757 C CA . ALA A 1 99 ? -5.465 -3.646 -7.184 1 98.75 99 ALA A CA 1
ATOM 758 C C . ALA A 1 99 ? -6.035 -4.73 -6.273 1 98.75 99 ALA A C 1
ATOM 760 O O . ALA A 1 99 ? -7.066 -5.332 -6.578 1 98.75 99 ALA A O 1
ATOM 761 N N . TYR A 1 100 ? -5.359 -5.016 -5.172 1 98.75 100 TYR A N 1
ATOM 762 C CA . TYR A 1 100 ? -5.859 -5.949 -4.172 1 98.75 100 TYR A CA 1
ATOM 763 C C . TYR A 1 100 ? -7.102 -5.395 -3.482 1 98.75 100 TYR A C 1
ATOM 765 O O . TYR A 1 100 ? -8.117 -6.086 -3.361 1 98.75 100 TYR A O 1
ATOM 773 N N . ASP A 1 101 ? -7.09 -4.102 -3.133 1 98.25 101 ASP A N 1
ATOM 774 C CA . ASP A 1 101 ? -8.117 -3.469 -2.314 1 98.25 101 ASP A CA 1
ATOM 775 C C . ASP A 1 101 ? -9.398 -3.254 -3.115 1 98.25 101 ASP A C 1
ATOM 777 O O . ASP A 1 101 ? -10.484 -3.16 -2.541 1 98.25 101 ASP A O 1
ATOM 781 N N . ILE A 1 102 ? -9.266 -3.139 -4.41 1 98.19 102 ILE A N 1
ATOM 782 C CA . ILE A 1 102 ? -10.414 -2.75 -5.223 1 98.19 102 ILE A CA 1
ATOM 783 C C . ILE A 1 102 ? -11.359 -3.938 -5.379 1 98.19 102 ILE A C 1
ATOM 785 O O . ILE A 1 102 ? -12.492 -3.779 -5.844 1 98.19 102 ILE A O 1
ATOM 789 N N . LEU A 1 103 ? -10.875 -5.105 -5.027 1 98.25 103 LEU A N 1
ATOM 790 C CA . LEU A 1 103 ? -11.688 -6.32 -5.055 1 98.25 103 LEU A CA 1
ATOM 791 C C . LEU A 1 103 ? -12.102 -6.727 -3.645 1 98.25 103 LEU A C 1
ATOM 793 O O . LEU A 1 103 ? -11.758 -6.055 -2.67 1 98.25 103 LEU A O 1
ATOM 797 N N . GLY A 1 104 ? -12.938 -7.727 -3.533 1 96.44 104 GLY A N 1
ATOM 798 C CA . GLY A 1 104 ? -13.414 -8.258 -2.264 1 96.44 104 GLY A CA 1
ATOM 799 C C . GLY A 1 104 ? -13.344 -9.773 -2.188 1 96.44 104 GLY A C 1
ATOM 800 O O . GLY A 1 104 ? -12.258 -10.344 -2.053 1 96.44 104 GLY A O 1
ATOM 801 N N . ASN A 1 105 ? -14.422 -10.438 -2.408 1 96.69 105 ASN A N 1
ATOM 802 C CA . ASN A 1 105 ? -14.578 -11.859 -2.119 1 96.69 105 ASN A CA 1
ATOM 803 C C . ASN A 1 105 ? -13.844 -12.727 -3.141 1 96.69 105 ASN A C 1
ATOM 805 O O . ASN A 1 105 ? -13.734 -13.945 -2.969 1 96.69 105 ASN A O 1
ATOM 809 N N . GLU A 1 106 ? -13.32 -12.07 -4.207 1 98.25 106 GLU A N 1
ATOM 810 C CA . GLU A 1 106 ? -12.484 -12.812 -5.148 1 98.25 106 GLU A CA 1
ATOM 811 C C . GLU A 1 106 ? -11.32 -13.492 -4.438 1 98.25 106 GLU A C 1
ATOM 813 O O . GLU A 1 106 ? -10.859 -14.555 -4.859 1 98.25 106 GLU A O 1
ATOM 818 N N . TRP A 1 107 ? -10.875 -12.938 -3.293 1 98.5 107 TRP A N 1
ATOM 819 C CA . TRP A 1 107 ? -9.688 -13.391 -2.574 1 98.5 107 TRP A CA 1
ATOM 820 C C . TRP A 1 107 ? -10.055 -14.43 -1.52 1 98.5 107 TRP A C 1
ATOM 822 O O . TRP A 1 107 ? -9.188 -15.141 -1.009 1 98.5 107 TRP A O 1
ATOM 832 N N . LEU A 1 108 ? -11.336 -14.672 -1.201 1 97.94 108 LEU A N 1
ATOM 833 C CA . LEU A 1 108 ? -11.812 -15.32 0.015 1 97.94 108 LEU A CA 1
ATOM 834 C C . LEU A 1 108 ? -11.383 -16.781 0.057 1 97.94 108 LEU A C 1
ATOM 836 O O . LEU A 1 108 ? -11.648 -17.531 -0.879 1 97.94 108 LEU A O 1
ATOM 840 N N . ASN A 1 109 ? -10.586 -17.125 1.085 1 97.81 109 ASN A N 1
ATOM 841 C CA . ASN A 1 109 ? -10.227 -18.484 1.443 1 97.81 109 ASN A CA 1
ATOM 842 C C . ASN A 1 109 ? -9.258 -19.094 0.429 1 97.81 109 ASN A C 1
ATOM 844 O O . ASN A 1 109 ? -9.18 -20.312 0.292 1 97.81 109 ASN A O 1
ATOM 848 N N . LYS A 1 110 ? -8.531 -18.312 -0.3 1 98.19 110 LYS A N 1
ATOM 849 C CA . LYS A 1 110 ? -7.594 -18.828 -1.289 1 98.19 110 LYS A CA 1
ATOM 850 C C . LYS A 1 110 ? -6.172 -18.844 -0.739 1 98.19 110 LYS A C 1
ATOM 852 O O . LYS A 1 110 ? -5.832 -18.062 0.15 1 98.19 110 LYS A O 1
ATOM 857 N N . THR A 1 111 ? -5.359 -19.734 -1.248 1 98.56 111 THR A N 1
ATOM 858 C CA . THR A 1 111 ? -3.975 -19.891 -0.815 1 98.56 111 THR A CA 1
ATOM 859 C C . THR A 1 111 ? -3.051 -18.969 -1.6 1 98.56 111 THR A C 1
ATOM 861 O O . THR A 1 111 ? -3.301 -18.672 -2.771 1 98.56 111 THR A O 1
ATOM 864 N N . VAL A 1 112 ? -2 -18.484 -0.879 1 98.75 112 VAL A N 1
ATOM 865 C CA . VAL A 1 112 ? -1.081 -17.594 -1.563 1 98.75 112 VAL A CA 1
ATOM 866 C C . VAL A 1 112 ? 0.353 -17.875 -1.125 1 98.75 112 VAL A C 1
ATOM 868 O O . VAL A 1 112 ? 0.6 -18.188 0.042 1 98.75 112 VAL A O 1
ATOM 871 N N . GLY A 1 113 ? 1.267 -17.938 -2.033 1 98.75 113 GLY A N 1
ATOM 872 C CA . GLY A 1 113 ? 2.705 -17.875 -1.827 1 98.75 113 GLY A CA 1
ATOM 873 C C . GLY A 1 113 ? 3.328 -16.594 -2.336 1 98.75 113 GLY A C 1
ATOM 874 O O . GLY A 1 113 ? 2.701 -15.852 -3.092 1 98.75 113 GLY A O 1
ATOM 875 N N . PHE A 1 114 ? 4.59 -16.328 -1.868 1 98.75 114 PHE A N 1
ATOM 876 C CA . PHE A 1 114 ? 5.188 -15.039 -2.18 1 98.75 114 PHE A CA 1
ATOM 877 C C . PHE A 1 114 ? 6.551 -15.219 -2.838 1 98.75 114 PHE A C 1
ATOM 879 O O . PHE A 1 114 ? 7.336 -16.078 -2.43 1 98.75 114 PHE A O 1
ATOM 886 N N . ILE A 1 115 ? 6.734 -14.477 -3.865 1 98.69 115 ILE A N 1
ATOM 887 C CA . ILE A 1 115 ? 8.016 -14.234 -4.52 1 98.69 115 ILE A CA 1
ATOM 888 C C . ILE A 1 115 ? 8.328 -12.742 -4.512 1 98.69 115 ILE A C 1
ATOM 890 O O . ILE A 1 115 ? 7.66 -11.961 -5.188 1 98.69 115 ILE A O 1
ATOM 894 N N . SER A 1 116 ? 9.344 -12.375 -3.721 1 98.5 116 SER A N 1
ATOM 895 C CA . SER A 1 116 ? 9.617 -10.953 -3.533 1 98.5 116 SER A CA 1
ATOM 896 C C . SER A 1 116 ? 10.969 -10.57 -4.109 1 98.5 116 SER A C 1
ATOM 898 O O . SER A 1 116 ? 11.812 -11.43 -4.359 1 98.5 116 SER A O 1
ATOM 900 N N . TYR A 1 117 ? 11.109 -9.312 -4.398 1 97.44 117 TYR A N 1
ATOM 901 C CA . TYR A 1 117 ? 12.414 -8.789 -4.793 1 97.44 117 TYR A CA 1
ATOM 902 C C . TYR A 1 117 ? 12.57 -7.34 -4.359 1 97.44 117 TYR A C 1
ATOM 904 O O . TYR A 1 117 ? 11.586 -6.629 -4.164 1 97.44 117 TYR A O 1
ATOM 912 N N . GLY A 1 118 ? 13.734 -6.922 -4.168 1 94.69 118 GLY A N 1
ATOM 913 C CA . GLY A 1 118 ? 14.148 -5.594 -3.758 1 94.69 118 GLY A CA 1
ATOM 914 C C . GLY A 1 118 ? 15.609 -5.52 -3.354 1 94.69 118 GLY A C 1
ATOM 915 O O . GLY A 1 118 ? 16.344 -6.496 -3.508 1 94.69 118 GLY A O 1
ATOM 916 N N . ALA A 1 119 ? 16 -4.332 -2.873 1 90.31 119 ALA A N 1
ATOM 917 C CA . ALA A 1 119 ? 17.391 -4.141 -2.459 1 90.31 119 ALA A CA 1
ATOM 918 C C . ALA A 1 119 ? 17.781 -5.148 -1.382 1 90.31 119 ALA A C 1
ATOM 920 O O . ALA A 1 119 ? 18.859 -5.754 -1.454 1 90.31 119 ALA A O 1
ATOM 921 N N . VAL A 1 120 ? 16.828 -5.402 -0.404 1 93 120 VAL A N 1
ATOM 922 C CA . VAL A 1 120 ? 17.047 -6.402 0.631 1 93 120 VAL A CA 1
ATOM 923 C C . VAL A 1 120 ? 16.078 -7.57 0.446 1 93 120 VAL A C 1
ATOM 925 O O . VAL A 1 120 ? 15.461 -8.023 1.408 1 93 120 VAL A O 1
ATOM 928 N N . GLU A 1 121 ? 15.82 -7.902 -0.752 1 93.56 121 GLU A N 1
ATOM 929 C CA . GLU A 1 121 ? 15.141 -9.109 -1.216 1 93.56 121 GLU A CA 1
ATOM 930 C C . GLU A 1 121 ? 13.633 -9.016 -0.968 1 93.56 121 GLU A C 1
ATOM 932 O O . GLU A 1 121 ? 12.906 -9.992 -1.19 1 93.56 121 GLU A O 1
ATOM 937 N N . GLY A 1 122 ? 13.172 -7.941 -0.429 1 94.31 122 GLY A N 1
ATOM 938 C CA . GLY A 1 122 ? 11.742 -7.738 -0.301 1 94.31 122 GLY A CA 1
ATOM 939 C C . GLY A 1 122 ? 11.125 -8.516 0.85 1 94.31 122 GLY A C 1
ATOM 940 O O . GLY A 1 122 ? 9.969 -8.922 0.782 1 94.31 122 GLY A O 1
ATOM 941 N N . ILE A 1 123 ? 11.867 -8.742 1.902 1 93.81 123 ILE A N 1
ATOM 942 C CA . ILE A 1 123 ? 11.375 -9.531 3.025 1 93.81 123 ILE A CA 1
ATOM 943 C C . ILE A 1 123 ? 10.328 -8.727 3.797 1 93.81 123 ILE A C 1
ATOM 945 O O . ILE A 1 123 ? 9.305 -9.273 4.219 1 93.81 123 ILE A O 1
ATOM 949 N N . ARG A 1 124 ? 10.508 -7.402 3.955 1 94.5 124 ARG A N 1
ATOM 950 C CA . ARG A 1 124 ? 9.586 -6.559 4.699 1 94.5 124 ARG A CA 1
ATOM 951 C C . ARG A 1 124 ? 8.211 -6.539 4.039 1 94.5 124 ARG A C 1
ATOM 953 O O . ARG A 1 124 ? 7.184 -6.586 4.727 1 94.5 124 ARG A O 1
ATOM 960 N N . VAL A 1 125 ? 8.242 -6.504 2.754 1 96.94 125 VAL A N 1
ATOM 961 C CA . VAL A 1 125 ? 6.973 -6.367 2.043 1 96.94 125 VAL A CA 1
ATOM 962 C C . VAL A 1 125 ? 6.16 -7.652 2.184 1 96.94 125 VAL A C 1
ATOM 964 O O . VAL A 1 125 ? 4.93 -7.613 2.26 1 96.94 125 VAL A O 1
ATOM 967 N N . VAL A 1 126 ? 6.812 -8.812 2.236 1 97.81 126 VAL A N 1
ATOM 968 C CA . VAL A 1 126 ? 6.102 -10.078 2.387 1 97.81 126 VAL A CA 1
ATOM 969 C C . VAL A 1 126 ? 5.406 -10.125 3.746 1 97.81 126 VAL A C 1
ATOM 971 O O . VAL A 1 126 ? 4.266 -10.578 3.85 1 97.81 126 VAL A O 1
ATOM 974 N N . GLU A 1 127 ? 6.098 -9.641 4.754 1 97.19 127 GLU A N 1
ATOM 975 C CA . GLU A 1 127 ? 5.469 -9.602 6.07 1 97.19 127 GLU A CA 1
ATOM 976 C C . GLU A 1 127 ? 4.25 -8.688 6.074 1 97.19 127 GLU A C 1
ATOM 978 O O . GLU A 1 127 ? 3.25 -8.984 6.734 1 97.19 127 GLU A O 1
ATOM 983 N N . GLN A 1 128 ? 4.312 -7.59 5.414 1 98 128 GLN A N 1
ATOM 984 C CA . GLN A 1 128 ? 3.143 -6.727 5.285 1 98 128 GLN A CA 1
ATOM 985 C C . GLN A 1 128 ? 2.027 -7.422 4.508 1 98 128 GLN A C 1
ATOM 987 O O . GLN A 1 128 ? 0.861 -7.367 4.902 1 98 128 GLN A O 1
ATOM 992 N N . TRP A 1 129 ? 2.383 -8.125 3.432 1 98.5 129 TRP A N 1
ATOM 993 C CA . TRP A 1 129 ? 1.392 -8.867 2.654 1 98.5 129 TRP A CA 1
ATOM 994 C C . TRP A 1 129 ? 0.718 -9.938 3.506 1 98.5 129 TRP A C 1
ATOM 996 O O . TRP A 1 129 ? -0.491 -10.156 3.396 1 98.5 129 TRP A O 1
ATOM 1006 N N . ARG A 1 130 ? 1.493 -10.625 4.332 1 98.19 130 ARG A N 1
ATOM 1007 C CA . ARG A 1 130 ? 0.919 -11.672 5.176 1 98.19 130 ARG A CA 1
ATOM 1008 C C . ARG A 1 130 ? -0.172 -11.109 6.078 1 98.19 130 ARG A C 1
ATOM 1010 O O . ARG A 1 130 ? -1.205 -11.75 6.285 1 98.19 130 ARG A O 1
ATOM 1017 N N . GLN A 1 131 ? 0.023 -9.906 6.566 1 97.31 131 GLN A N 1
ATOM 1018 C CA . GLN A 1 131 ? -1.016 -9.25 7.352 1 97.31 131 GLN A CA 1
ATOM 1019 C C . GLN A 1 131 ? -2.219 -8.891 6.484 1 97.31 131 GLN A C 1
ATOM 1021 O O . GLN A 1 131 ? -3.365 -9.086 6.895 1 97.31 131 GLN A O 1
ATOM 1026 N N . ILE A 1 132 ? -1.985 -8.43 5.312 1 98.19 132 ILE A N 1
ATOM 1027 C CA . ILE A 1 132 ? -3.008 -7.906 4.414 1 98.19 132 ILE A CA 1
ATOM 1028 C C . ILE A 1 132 ? -3.91 -9.047 3.939 1 98.19 132 ILE A C 1
ATOM 1030 O O . ILE A 1 132 ? -5.137 -8.938 4.008 1 98.19 132 ILE A O 1
ATOM 1034 N N . VAL A 1 133 ? -3.34 -10.188 3.553 1 98.44 133 VAL A N 1
ATOM 1035 C CA . VAL A 1 133 ? -4.117 -11.25 2.93 1 98.44 133 VAL A CA 1
ATOM 1036 C C . VAL A 1 133 ? -4.949 -11.969 3.988 1 98.44 133 VAL A C 1
ATOM 1038 O O . VAL A 1 133 ? -5.91 -12.672 3.664 1 98.44 133 VAL A O 1
ATOM 1041 N N . ALA A 1 134 ? -4.578 -11.805 5.25 1 97.19 134 ALA A N 1
ATOM 1042 C CA . ALA A 1 134 ? -5.34 -12.406 6.344 1 97.19 134 ALA A CA 1
ATOM 1043 C C . ALA A 1 134 ? -6.773 -11.891 6.363 1 97.19 134 ALA A C 1
ATOM 1045 O O . ALA A 1 134 ? -7.676 -12.57 6.863 1 97.19 134 ALA A O 1
ATOM 1046 N N . THR A 1 135 ? -6.996 -10.719 5.805 1 96.12 135 THR A N 1
ATOM 1047 C CA . THR A 1 135 ? -8.312 -10.086 5.832 1 96.12 135 THR A CA 1
ATOM 1048 C C . THR A 1 135 ? -9.344 -10.953 5.125 1 96.12 135 THR A C 1
ATOM 1050 O O . THR A 1 135 ? -10.523 -10.953 5.492 1 96.12 135 THR A O 1
ATOM 1053 N N . PHE A 1 136 ? -8.945 -11.703 4.121 1 97.31 136 PHE A N 1
ATOM 1054 C CA . PHE A 1 136 ? -9.859 -12.531 3.344 1 97.31 136 PHE A CA 1
ATOM 1055 C C . PHE A 1 136 ? -9.625 -14.008 3.623 1 97.31 136 PHE A C 1
ATOM 1057 O O . PHE A 1 136 ? -9.898 -14.859 2.768 1 97.31 136 PHE A O 1
ATOM 1064 N N . ASN A 1 137 ? -9.055 -14.297 4.809 1 97.5 137 ASN A N 1
ATOM 1065 C CA . ASN A 1 137 ? -8.797 -15.664 5.246 1 97.5 137 ASN A CA 1
ATOM 1066 C C . ASN A 1 137 ? -7.941 -16.422 4.23 1 97.5 137 ASN A C 1
ATOM 1068 O O . ASN A 1 137 ? -8.195 -17.609 3.963 1 97.5 137 ASN A O 1
ATOM 1072 N N . MET A 1 138 ? -7.086 -15.68 3.549 1 98 138 MET A N 1
ATOM 1073 C CA . MET A 1 138 ? -6.168 -16.391 2.67 1 98 138 MET A CA 1
ATOM 1074 C C . MET A 1 138 ? -5.145 -17.188 3.479 1 98 138 MET A C 1
ATOM 1076 O O . MET A 1 138 ? -4.684 -16.719 4.523 1 98 138 MET A O 1
ATOM 1080 N N . TYR A 1 139 ? -4.836 -18.344 3.014 1 97.19 139 TYR A N 1
ATOM 1081 C CA . TYR A 1 139 ? -3.768 -19.125 3.617 1 97.19 139 TYR A CA 1
ATOM 1082 C C . TYR A 1 139 ? -2.422 -18.797 2.979 1 97.19 139 TYR A C 1
ATOM 1084 O O . TYR A 1 139 ? -2.16 -19.203 1.84 1 97.19 139 TYR A O 1
ATOM 1092 N N . ASP A 1 140 ? -1.607 -18.062 3.676 1 97 140 ASP A N 1
ATOM 1093 C CA . ASP A 1 140 ? -0.281 -17.766 3.145 1 97 140 ASP A CA 1
ATOM 1094 C C . ASP A 1 140 ? 0.742 -18.797 3.613 1 97 140 ASP A C 1
ATOM 1096 O O . ASP A 1 140 ? 0.95 -18.969 4.816 1 97 140 ASP A O 1
ATOM 1100 N N . ILE A 1 141 ? 1.348 -19.422 2.762 1 96.62 141 ILE A N 1
ATOM 1101 C CA . ILE A 1 141 ? 2.293 -20.469 3.115 1 96.62 141 ILE A CA 1
ATOM 1102 C C . ILE A 1 141 ? 3.596 -19.859 3.615 1 96.62 141 ILE A C 1
ATOM 1104 O O . ILE A 1 141 ? 3.951 -18.734 3.217 1 96.62 141 ILE A O 1
ATOM 1108 N N . ARG A 1 142 ? 4.285 -20.609 4.422 1 95 142 ARG A N 1
ATOM 1109 C CA . ARG A 1 142 ? 5.523 -20.141 5.039 1 95 142 ARG A CA 1
ATOM 1110 C C . ARG A 1 142 ? 6.625 -19.969 3.996 1 95 142 ARG A C 1
ATOM 1112 O O . ARG A 1 142 ? 7.363 -18.984 4.016 1 95 142 ARG A O 1
ATOM 1119 N N . SER A 1 143 ? 6.742 -20.984 3.146 1 94.56 143 SER A N 1
ATOM 1120 C CA . SER A 1 143 ? 7.797 -20.969 2.139 1 94.56 143 SER A CA 1
ATOM 1121 C C . SER A 1 143 ? 7.691 -19.734 1.247 1 94.56 143 SER A C 1
ATOM 1123 O O . SER A 1 143 ? 6.594 -19.344 0.854 1 94.56 143 SER A O 1
ATOM 1125 N N . GLN A 1 144 ? 8.82 -19.156 1.014 1 96 144 GLN A N 1
ATOM 1126 C CA . GLN A 1 144 ? 8.883 -17.953 0.174 1 96 144 GLN A CA 1
ATOM 1127 C C . GLN A 1 144 ? 10.188 -17.922 -0.625 1 96 144 GLN A C 1
ATOM 1129 O O . GLN A 1 144 ? 11.156 -18.594 -0.273 1 96 144 GLN A O 1
ATOM 1134 N N . LEU A 1 145 ? 10.133 -17.297 -1.731 1 97.38 145 LEU A N 1
ATOM 1135 C CA . LEU A 1 145 ? 11.305 -17.016 -2.557 1 97.38 145 LEU A CA 1
ATOM 1136 C C . LEU A 1 145 ? 11.562 -15.508 -2.633 1 97.38 145 LEU A C 1
ATOM 1138 O O . LEU A 1 145 ? 10.625 -14.719 -2.744 1 97.38 145 LEU A O 1
ATOM 1142 N N . SER A 1 146 ? 12.805 -15.094 -2.459 1 97.12 146 SER A N 1
ATOM 1143 C CA . SER A 1 146 ? 13.141 -13.672 -2.459 1 97.12 146 SER A CA 1
ATOM 1144 C C . SER A 1 146 ? 14.406 -13.398 -3.258 1 97.12 146 SER A C 1
ATOM 1146 O O . SER A 1 146 ? 15.367 -14.172 -3.188 1 97.12 146 SER A O 1
ATOM 1148 N N . PHE A 1 147 ? 14.422 -12.32 -4.004 1 97.19 147 PHE A N 1
ATOM 1149 C CA . PHE A 1 147 ? 15.539 -11.984 -4.879 1 97.19 147 PHE A CA 1
ATOM 1150 C C . PHE A 1 147 ? 16.109 -10.617 -4.531 1 97.19 147 PHE A C 1
ATOM 1152 O O . PHE A 1 147 ? 15.359 -9.68 -4.242 1 97.19 147 PHE A O 1
ATOM 1159 N N . SER A 1 148 ? 17.453 -10.547 -4.598 1 95.19 148 SER A N 1
ATOM 1160 C CA . SER A 1 148 ? 18.109 -9.25 -4.48 1 95.19 148 SER A CA 1
ATOM 1161 C C . SER A 1 148 ? 18.266 -8.578 -5.84 1 95.19 148 SER A C 1
ATOM 1163 O O . SER A 1 148 ? 18.781 -9.18 -6.785 1 95.19 148 SER A O 1
ATOM 1165 N N . THR A 1 149 ? 17.875 -7.332 -5.926 1 92.81 149 THR A N 1
ATOM 1166 C CA . THR A 1 149 ? 18.031 -6.602 -7.176 1 92.81 149 THR A CA 1
ATOM 1167 C C . THR A 1 149 ? 19.5 -6.219 -7.391 1 92.81 149 THR A C 1
ATOM 1169 O O . THR A 1 149 ? 19.891 -5.84 -8.492 1 92.81 149 THR A O 1
ATOM 1172 N N . PHE A 1 150 ? 20.312 -6.371 -6.367 1 90.31 150 PHE A N 1
ATOM 1173 C CA . PHE A 1 150 ? 21.734 -6.027 -6.461 1 90.31 150 PHE A CA 1
ATOM 1174 C C . PHE A 1 150 ? 22.547 -7.238 -6.883 1 90.31 150 PHE A C 1
ATOM 1176 O O . PHE A 1 150 ? 23.438 -7.129 -7.723 1 90.31 150 PHE A O 1
ATOM 1183 N N . THR A 1 151 ? 22.156 -8.375 -6.355 1 91.62 151 THR A N 1
ATOM 1184 C CA . THR A 1 151 ? 23.047 -9.508 -6.539 1 91.62 151 THR A CA 1
ATOM 1185 C C . THR A 1 151 ? 22.5 -10.461 -7.598 1 91.62 151 THR A C 1
ATOM 1187 O O . THR A 1 151 ? 23.234 -11.305 -8.117 1 91.62 151 THR A O 1
ATOM 1190 N N . GLU A 1 152 ? 21.297 -10.398 -7.832 1 93.44 152 GLU A N 1
ATOM 1191 C CA . GLU A 1 152 ? 20.719 -11.273 -8.844 1 93.44 152 GLU A CA 1
ATOM 1192 C C . GLU A 1 152 ? 20.312 -10.484 -10.086 1 93.44 152 GLU A C 1
ATOM 1194 O O . GLU A 1 152 ? 19.188 -10.609 -10.57 1 93.44 152 GLU A O 1
ATOM 1199 N N . ASN A 1 153 ? 21.25 -9.703 -10.445 1 87.38 153 ASN A N 1
ATOM 1200 C CA . ASN A 1 153 ? 21.156 -8.805 -11.586 1 87.38 153 ASN A CA 1
ATOM 1201 C C . ASN A 1 153 ? 22.406 -8.883 -12.469 1 87.38 153 ASN A C 1
ATOM 1203 O O . ASN A 1 153 ? 23.516 -9.023 -11.961 1 87.38 153 ASN A O 1
ATOM 1207 N N . ASN A 1 154 ? 22.172 -8.945 -13.812 1 88.25 154 ASN A N 1
ATOM 1208 C CA . ASN A 1 154 ? 23.25 -8.812 -14.789 1 88.25 154 ASN A CA 1
ATOM 1209 C C . ASN A 1 154 ? 23 -7.648 -15.742 1 88.25 154 ASN A C 1
ATOM 1211 O O . ASN A 1 154 ? 22.328 -7.801 -16.75 1 88.25 154 ASN A O 1
ATOM 1215 N N . ASN A 1 155 ? 23.625 -6.582 -15.523 1 83.44 155 ASN A N 1
ATOM 1216 C CA . ASN A 1 155 ? 23.484 -5.363 -16.312 1 83.44 155 ASN A CA 1
ATOM 1217 C C . ASN A 1 155 ? 22.031 -5.004 -16.562 1 83.44 155 ASN A C 1
ATOM 1219 O O . ASN A 1 155 ? 21.609 -4.812 -17.703 1 83.44 155 ASN A O 1
ATOM 1223 N N . GLY A 1 156 ? 21.203 -5.09 -15.531 1 79.25 156 GLY A N 1
ATOM 1224 C CA . GLY A 1 156 ? 19.828 -4.648 -15.594 1 79.25 156 GLY A CA 1
ATOM 1225 C C . GLY A 1 156 ? 18.859 -5.777 -15.898 1 79.25 156 GLY A C 1
ATOM 1226 O O . GLY A 1 156 ? 17.641 -5.574 -15.891 1 79.25 156 GLY A O 1
ATOM 1227 N N . THR A 1 157 ? 19.453 -6.898 -16.109 1 87.19 157 THR A N 1
ATOM 1228 C CA . THR A 1 157 ? 18.609 -8.047 -16.422 1 87.19 157 THR A CA 1
ATOM 1229 C C . THR A 1 157 ? 18.594 -9.039 -15.258 1 87.19 157 THR A C 1
ATOM 1231 O O . THR A 1 157 ? 19.609 -9.242 -14.602 1 87.19 157 THR A O 1
ATOM 1234 N N . PHE A 1 158 ? 17.453 -9.609 -15.039 1 94.5 158 PHE A N 1
ATOM 1235 C CA . PHE A 1 158 ? 17.281 -10.602 -13.977 1 94.5 158 PHE A CA 1
ATOM 1236 C C . PHE A 1 158 ? 18.188 -11.805 -14.227 1 94.5 158 PHE A C 1
ATOM 1238 O O . PHE A 1 158 ? 18.188 -12.383 -15.312 1 94.5 158 PHE A O 1
ATOM 1245 N N . ALA A 1 159 ? 19.047 -12.141 -13.258 1 94.5 159 ALA A N 1
ATOM 1246 C CA . ALA A 1 159 ? 19.984 -13.266 -13.297 1 94.5 159 ALA A CA 1
ATOM 1247 C C . ALA A 1 159 ? 20.047 -13.969 -11.945 1 94.5 159 ALA A C 1
ATOM 1249 O O . ALA A 1 159 ? 20.891 -13.633 -11.109 1 94.5 159 ALA A O 1
ATOM 1250 N N . PRO A 1 160 ? 19.188 -14.914 -11.719 1 94.12 160 PRO A N 1
ATOM 1251 C CA . PRO A 1 160 ? 19.109 -15.531 -10.391 1 94.12 160 PRO A CA 1
ATOM 1252 C C . PRO A 1 160 ? 20.281 -16.453 -10.094 1 94.12 160 PRO A C 1
ATOM 1254 O O . PRO A 1 160 ? 20.859 -17.047 -11.016 1 94.12 160 PRO A O 1
ATOM 1257 N N . ASN A 1 161 ? 20.609 -16.594 -8.859 1 92.88 161 ASN A N 1
ATOM 1258 C CA . ASN A 1 161 ? 21.594 -17.562 -8.391 1 92.88 161 ASN A CA 1
ATOM 1259 C C . ASN A 1 161 ? 21.172 -19 -8.688 1 92.88 161 ASN A C 1
ATOM 1261 O O . ASN A 1 161 ? 19.984 -19.281 -8.836 1 92.88 161 ASN A O 1
ATOM 1265 N N . ASP A 1 162 ? 22.156 -19.938 -8.672 1 93.19 162 ASP A N 1
ATOM 1266 C CA . ASP A 1 162 ? 21.938 -21.328 -9.078 1 93.19 162 ASP A CA 1
ATOM 1267 C C . ASP A 1 162 ? 21.078 -22.062 -8.055 1 93.19 162 ASP A C 1
ATOM 1269 O O . ASP A 1 162 ? 20.516 -23.125 -8.359 1 93.19 162 ASP A O 1
ATOM 1273 N N . ARG A 1 163 ? 20.984 -21.547 -6.906 1 93.88 163 ARG A N 1
ATOM 1274 C CA . ARG A 1 163 ? 20.234 -22.25 -5.871 1 93.88 163 ARG A CA 1
ATOM 1275 C C . ARG A 1 163 ? 18.734 -21.984 -6.016 1 93.88 163 ARG A C 1
ATOM 1277 O O . ARG A 1 163 ? 17.906 -22.688 -5.426 1 93.88 163 ARG A O 1
ATOM 1284 N N . ARG A 1 164 ? 18.344 -21 -6.785 1 95.62 164 ARG A N 1
ATOM 1285 C CA . ARG A 1 164 ? 16.969 -20.484 -6.793 1 95.62 164 ARG A CA 1
ATOM 1286 C C . ARG A 1 164 ? 16.016 -21.5 -7.391 1 95.62 164 ARG A C 1
ATOM 1288 O O . ARG A 1 1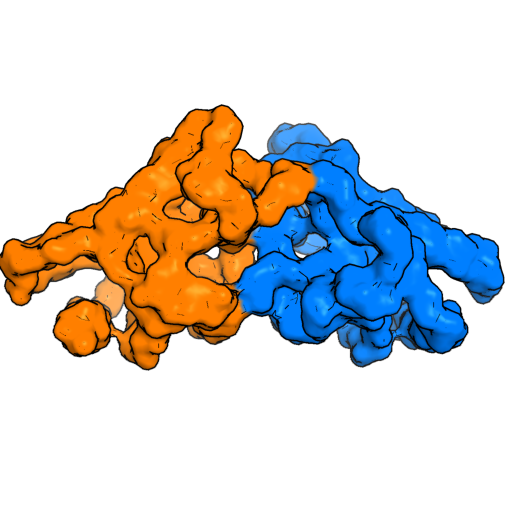64 ? 14.875 -21.641 -6.922 1 95.62 164 ARG A O 1
ATOM 1295 N N . PRO A 1 165 ? 16.469 -22.297 -8.391 1 96.12 165 PRO A N 1
ATOM 1296 C CA . PRO A 1 165 ? 15.523 -23.281 -8.938 1 96.12 165 PRO A CA 1
ATOM 1297 C C . PRO A 1 165 ? 15.047 -24.281 -7.891 1 96.12 165 PRO A C 1
ATOM 1299 O O . PRO A 1 165 ? 13.852 -24.578 -7.809 1 96.12 165 PRO A O 1
ATOM 1302 N N . GLY A 1 166 ? 15.914 -24.781 -7.082 1 96.38 166 GLY A N 1
ATOM 1303 C CA . GLY A 1 166 ? 15.523 -25.703 -6.016 1 96.38 166 GLY A CA 1
ATOM 1304 C C . GLY A 1 166 ? 14.594 -25.062 -5 1 96.38 166 GLY A C 1
ATOM 1305 O O . GLY A 1 166 ? 13.656 -25.703 -4.523 1 96.38 166 GLY A O 1
ATOM 1306 N N . GLU A 1 167 ? 14.812 -23.844 -4.684 1 96.69 167 GLU A N 1
ATOM 1307 C CA . GLU A 1 167 ? 13.977 -23.125 -3.74 1 96.69 167 GLU A CA 1
ATOM 1308 C C . GLU A 1 167 ? 12.57 -22.891 -4.305 1 96.69 167 GLU A C 1
ATOM 1310 O O . GLU A 1 167 ? 11.586 -22.984 -3.58 1 96.69 167 GLU A O 1
ATOM 1315 N N . LEU A 1 168 ? 12.539 -22.578 -5.566 1 98 168 LEU A N 1
ATOM 1316 C CA . LEU A 1 168 ? 11.234 -22.391 -6.195 1 98 168 LEU A CA 1
ATOM 1317 C C . LEU A 1 168 ? 10.438 -23.703 -6.18 1 98 168 LEU A C 1
ATOM 1319 O O . LEU A 1 168 ? 9.242 -23.703 -5.898 1 98 168 LEU A O 1
ATOM 1323 N N . ILE A 1 169 ? 11.117 -24.812 -6.461 1 96.94 169 ILE A N 1
ATOM 1324 C CA . ILE A 1 169 ? 10.453 -26.109 -6.457 1 96.94 169 ILE A CA 1
ATOM 1325 C C . ILE A 1 169 ? 9.867 -26.391 -5.074 1 96.94 169 ILE A C 1
ATOM 1327 O O . ILE A 1 169 ? 8.727 -26.844 -4.953 1 96.94 169 ILE A O 1
ATOM 1331 N N . ARG A 1 170 ? 10.578 -26.078 -4.07 1 97 170 ARG A N 1
ATOM 1332 C CA . ARG A 1 170 ? 10.086 -26.281 -2.711 1 97 170 ARG A CA 1
ATOM 1333 C C . ARG A 1 170 ? 8.875 -25.391 -2.434 1 97 170 ARG A C 1
ATOM 1335 O O . ARG A 1 170 ? 7.93 -25.828 -1.773 1 97 170 ARG A O 1
ATOM 1342 N N . LEU A 1 171 ? 8.938 -24.219 -2.883 1 97.94 171 LEU A N 1
ATOM 1343 C CA . LEU A 1 171 ? 7.809 -23.297 -2.746 1 97.94 171 LEU A CA 1
ATOM 1344 C C . LEU A 1 171 ? 6.57 -23.844 -3.449 1 97.94 171 LEU A C 1
ATOM 1346 O O . LEU A 1 171 ? 5.477 -23.859 -2.875 1 97.94 171 LEU A O 1
ATOM 1350 N N . LEU A 1 172 ? 6.766 -24.312 -4.668 1 98 172 LEU A N 1
ATOM 1351 C CA . LEU A 1 172 ? 5.656 -24.844 -5.449 1 98 172 LEU A CA 1
ATOM 1352 C C . LEU A 1 172 ? 5.078 -26.094 -4.777 1 98 172 LEU A C 1
ATOM 1354 O O . LEU A 1 172 ? 3.857 -26.25 -4.711 1 98 172 LEU A O 1
ATOM 1358 N N . ASP A 1 173 ? 5.969 -26.922 -4.277 1 97.31 173 ASP A N 1
ATOM 1359 C CA . ASP A 1 173 ? 5.516 -28.125 -3.561 1 97.31 173 ASP A CA 1
ATOM 1360 C C . ASP A 1 173 ? 4.664 -27.734 -2.354 1 97.31 173 ASP A C 1
ATOM 1362 O O . ASP A 1 173 ? 3.6 -28.328 -2.131 1 97.31 173 ASP A O 1
ATOM 1366 N N . SER A 1 174 ? 5.148 -26.828 -1.644 1 97.62 174 SER A N 1
ATOM 1367 C CA . SER A 1 174 ? 4.438 -26.375 -0.454 1 97.62 174 SER A CA 1
ATOM 1368 C C . SER A 1 174 ? 3.076 -25.781 -0.816 1 97.62 174 SER A C 1
ATOM 1370 O O . SER A 1 174 ? 2.078 -26.062 -0.147 1 97.62 174 SER A O 1
ATOM 1372 N N . LEU A 1 175 ? 3.055 -24.953 -1.85 1 97.69 175 LEU A N 1
ATOM 1373 C CA . LEU A 1 175 ? 1.815 -24.328 -2.297 1 97.69 175 LEU A CA 1
ATOM 1374 C C . LEU A 1 175 ? 0.792 -25.375 -2.711 1 97.69 175 LEU A C 1
ATOM 1376 O O . LEU A 1 175 ? -0.363 -25.328 -2.281 1 97.69 175 LEU A O 1
ATOM 1380 N N . LEU A 1 176 ? 1.191 -26.328 -3.494 1 96.94 176 LEU A N 1
ATOM 1381 C CA . LEU A 1 176 ? 0.271 -27.328 -4.016 1 96.94 176 LEU A CA 1
ATOM 1382 C C . LEU A 1 176 ? -0.22 -28.25 -2.902 1 96.94 176 LEU A C 1
ATOM 1384 O O . LEU A 1 176 ? -1.374 -28.688 -2.912 1 96.94 176 LEU A O 1
ATOM 1388 N N . THR A 1 177 ? 0.692 -28.531 -1.949 1 96.25 177 THR A N 1
ATOM 1389 C CA . THR A 1 177 ? 0.272 -29.297 -0.788 1 96.25 177 THR A CA 1
ATOM 1390 C C . THR A 1 177 ? -0.831 -28.578 -0.023 1 96.25 177 THR A C 1
ATOM 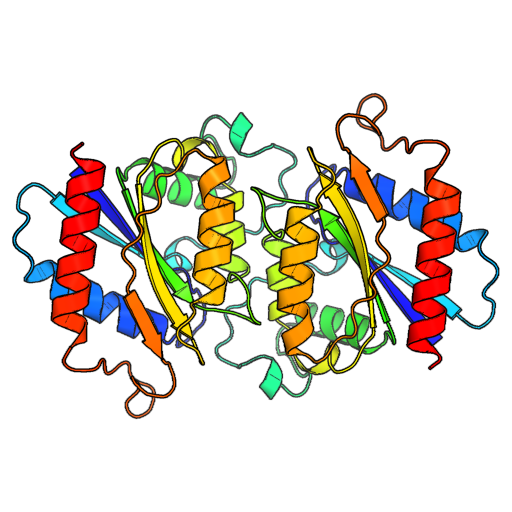1392 O O . THR A 1 177 ? -1.838 -29.188 0.349 1 96.25 177 THR A O 1
ATOM 1395 N N . ALA A 1 178 ? -0.708 -27.297 0.146 1 95.75 178 ALA A N 1
ATOM 1396 C CA . ALA A 1 178 ? -1.662 -26.484 0.894 1 95.75 178 ALA A CA 1
ATOM 1397 C C . ALA A 1 178 ? -2.996 -26.391 0.159 1 95.75 178 ALA A C 1
ATOM 1399 O O . ALA A 1 178 ? -4.059 -26.438 0.782 1 95.75 178 ALA A O 1
ATOM 1400 N N . VAL A 1 179 ? -2.941 -26.219 -1.148 1 94.94 179 VAL A N 1
ATOM 1401 C CA . VAL A 1 179 ? -4.145 -26.031 -1.948 1 94.94 179 VAL A CA 1
ATOM 1402 C C . VAL A 1 179 ? -4.941 -27.328 -2.006 1 94.94 179 VAL A C 1
ATOM 1404 O O . VAL A 1 179 ? -6.176 -27.312 -2.066 1 94.94 179 VAL A O 1
ATOM 1407 N N . ARG A 1 180 ? -4.289 -28.453 -2.023 1 92.12 180 ARG A N 1
ATOM 1408 C CA . ARG A 1 180 ? -4.926 -29.766 -2.17 1 92.12 180 ARG A CA 1
ATOM 1409 C C . ARG A 1 180 ? -5.473 -30.25 -0.837 1 92.12 180 ARG A C 1
ATOM 1411 O O . ARG A 1 180 ? -6.332 -31.141 -0.804 1 92.12 180 ARG A O 1
ATOM 1418 N N . ASP A 1 181 ? -5.004 -29.734 0.246 1 84.19 181 ASP A N 1
ATOM 1419 C CA . ASP A 1 181 ? -5.504 -30.109 1.564 1 84.19 181 ASP A CA 1
ATOM 1420 C C . ASP A 1 181 ? -6.848 -29.438 1.855 1 84.19 181 ASP A C 1
ATOM 1422 O O . ASP A 1 181 ? -7.73 -30.047 2.465 1 84.19 181 ASP A O 1
ATOM 1426 N N . MET B 1 1 ? 6.75 28.109 9.625 1 95.38 1 MET B N 1
ATOM 1427 C CA . MET B 1 1 ? 6.77 26.656 9.461 1 95.38 1 MET B CA 1
ATOM 1428 C C . MET B 1 1 ? 5.457 26.156 8.875 1 95.38 1 MET B C 1
ATOM 1430 O O . MET B 1 1 ? 4.383 26.641 9.234 1 95.38 1 MET B O 1
ATOM 1434 N N . LYS B 1 2 ? 5.5 25.25 7.887 1 98.19 2 LYS B N 1
ATOM 1435 C CA . LYS B 1 2 ? 4.301 24.734 7.234 1 98.19 2 LYS B CA 1
ATOM 1436 C C . LYS B 1 2 ? 4.121 23.25 7.52 1 98.19 2 LYS B C 1
ATOM 1438 O O . LYS B 1 2 ? 5.031 22.453 7.281 1 98.19 2 LYS B O 1
ATOM 1443 N N . ILE B 1 3 ? 2.953 22.906 8.047 1 98.62 3 ILE B N 1
ATOM 1444 C CA . ILE B 1 3 ? 2.611 21.516 8.328 1 98.62 3 ILE B CA 1
ATOM 1445 C C . ILE B 1 3 ? 1.481 21.062 7.406 1 98.62 3 ILE B C 1
ATOM 1447 O O . ILE B 1 3 ? 0.409 21.672 7.383 1 98.62 3 ILE B O 1
ATOM 1451 N N . GLY B 1 4 ? 1.761 20.078 6.594 1 98.81 4 GLY B N 1
ATOM 1452 C CA . GLY B 1 4 ? 0.73 19.5 5.746 1 98.81 4 GLY B CA 1
ATOM 1453 C C . GLY B 1 4 ? -0.108 18.453 6.457 1 98.81 4 GLY B C 1
ATOM 1454 O O . GLY B 1 4 ? 0.427 17.469 6.988 1 98.81 4 GLY B O 1
ATOM 1455 N N . VAL B 1 5 ? -1.408 18.672 6.559 1 98.88 5 VAL B N 1
ATOM 1456 C CA . VAL B 1 5 ? -2.367 17.672 7.023 1 98.88 5 VAL B CA 1
ATOM 1457 C C . VAL B 1 5 ? -2.936 16.922 5.828 1 98.88 5 VAL B C 1
ATOM 1459 O O . VAL B 1 5 ? -3.832 17.406 5.137 1 98.88 5 VAL B O 1
ATOM 1462 N N . ILE B 1 6 ? -2.445 15.703 5.637 1 98.94 6 ILE B N 1
ATOM 1463 C CA . ILE B 1 6 ? -2.75 14.984 4.402 1 98.94 6 ILE B CA 1
ATOM 1464 C C . ILE B 1 6 ? -3.953 14.07 4.625 1 98.94 6 ILE B C 1
ATOM 1466 O O . ILE B 1 6 ? -3.902 13.156 5.453 1 98.94 6 ILE B O 1
ATOM 1470 N N . LEU B 1 7 ? -5.027 14.375 3.916 1 98.88 7 LEU B N 1
ATOM 1471 C CA . LEU B 1 7 ? -6.137 13.43 3.83 1 98.88 7 LEU B CA 1
ATOM 1472 C C . LEU B 1 7 ? -5.863 12.367 2.773 1 98.88 7 LEU B C 1
ATOM 1474 O O . LEU B 1 7 ? -5.941 12.641 1.573 1 98.88 7 LEU B O 1
ATOM 1478 N N . GLY B 1 8 ? -5.625 11.148 3.217 1 98.5 8 GLY B N 1
ATOM 1479 C CA . GLY B 1 8 ? -4.984 10.148 2.379 1 98.5 8 GLY B CA 1
ATOM 1480 C C . GLY B 1 8 ? -5.973 9.297 1.606 1 98.5 8 GLY B C 1
ATOM 1481 O O . GLY B 1 8 ? -5.59 8.586 0.673 1 98.5 8 GLY B O 1
ATOM 1482 N N . SER B 1 9 ? -7.266 9.352 1.981 1 97.56 9 SER B N 1
ATOM 1483 C CA . SER B 1 9 ? -8.273 8.594 1.238 1 97.56 9 SER B CA 1
ATOM 1484 C C . SER B 1 9 ? -8.805 9.406 0.058 1 97.56 9 SER B C 1
ATOM 1486 O O . SER B 1 9 ? -9.039 10.609 0.176 1 97.56 9 SER B O 1
ATOM 1488 N N . ILE B 1 10 ? -9.039 8.711 -1.048 1 98.19 10 ILE B N 1
ATOM 1489 C CA . ILE B 1 10 ? -9.594 9.398 -2.211 1 98.19 10 ILE B CA 1
ATOM 1490 C C . ILE B 1 10 ? -10.977 8.836 -2.537 1 98.19 10 ILE B C 1
ATOM 1492 O O . ILE B 1 10 ? -11.516 9.086 -3.617 1 98.19 10 ILE B O 1
ATOM 1496 N N . ARG B 1 11 ? -11.547 8.07 -1.67 1 96.06 11 ARG B N 1
ATOM 1497 C CA . ARG B 1 11 ? -12.828 7.434 -1.937 1 96.06 11 ARG B CA 1
ATOM 1498 C C . ARG B 1 11 ? -13.969 8.445 -1.863 1 96.06 11 ARG B C 1
ATOM 1500 O O . ARG B 1 11 ? -13.906 9.406 -1.089 1 96.06 11 ARG B O 1
ATOM 1507 N N . GLU B 1 12 ? -14.953 8.148 -2.666 1 94.31 12 GLU B N 1
ATOM 1508 C CA . GLU B 1 12 ? -16.188 8.938 -2.551 1 94.31 12 GLU B CA 1
ATOM 1509 C C . GLU B 1 12 ? -16.891 8.664 -1.223 1 94.31 12 GLU B C 1
ATOM 1511 O O . GLU B 1 12 ? -16.938 7.52 -0.764 1 94.31 12 GLU B O 1
ATOM 1516 N N . GLY B 1 13 ? -17.328 9.742 -0.611 1 91.62 13 GLY B N 1
ATOM 1517 C CA . GLY B 1 13 ? -18.047 9.578 0.644 1 91.62 13 GLY B CA 1
ATOM 1518 C C . GLY B 1 13 ? -17.156 9.117 1.782 1 91.62 13 GLY B C 1
ATOM 1519 O O . GLY B 1 13 ? -17.625 8.562 2.77 1 91.62 13 GLY B O 1
ATOM 1520 N N . ARG B 1 14 ? -15.961 9.289 1.697 1 90.94 14 ARG B N 1
ATOM 1521 C CA . ARG B 1 14 ? -14.977 8.789 2.652 1 90.94 14 ARG B CA 1
ATOM 1522 C C . ARG B 1 14 ? -15.227 9.352 4.047 1 90.94 14 ARG B C 1
ATOM 1524 O O . ARG B 1 14 ? -15.516 10.539 4.199 1 90.94 14 ARG B O 1
ATOM 1531 N N . PHE B 1 15 ? -15.094 8.492 5.02 1 92.38 15 PHE B N 1
ATOM 1532 C CA . PHE B 1 15 ? -15.141 8.828 6.438 1 92.38 15 PHE B CA 1
ATOM 1533 C C . PHE B 1 15 ? -14.055 9.836 6.793 1 92.38 15 PHE B C 1
ATOM 1535 O O . PHE B 1 15 ? -14.266 10.719 7.633 1 92.38 15 PHE B O 1
ATOM 1542 N N . GLY B 1 16 ? -12.961 9.766 6.098 1 95.69 16 GLY B N 1
ATOM 1543 C CA . GLY B 1 16 ? -11.781 10.578 6.355 1 95.69 16 GLY B CA 1
ATOM 1544 C C . GLY B 1 16 ? -12.039 12.062 6.211 1 95.69 16 GLY B C 1
ATOM 1545 O O . GLY B 1 16 ? -11.367 12.883 6.848 1 95.69 16 GLY B O 1
ATOM 1546 N N . GLN B 1 17 ? -13.016 12.422 5.375 1 96.62 17 GLN B N 1
ATOM 1547 C CA . GLN B 1 17 ? -13.352 13.836 5.234 1 96.62 17 GLN B CA 1
ATOM 1548 C C . GLN B 1 17 ? -13.812 14.43 6.559 1 96.62 17 GLN B C 1
ATOM 1550 O O . GLN B 1 17 ? -13.414 15.539 6.922 1 96.62 17 GLN B O 1
ATOM 1555 N N . GLY B 1 18 ? -14.711 13.734 7.254 1 97.06 18 GLY B N 1
ATOM 1556 C CA . GLY B 1 18 ? -15.133 14.18 8.57 1 97.06 18 GLY B CA 1
ATOM 1557 C C . GLY B 1 18 ? -13.984 14.305 9.555 1 97.06 18 GLY B C 1
ATOM 1558 O O . GLY B 1 18 ? -13.922 15.266 10.328 1 97.06 18 GLY B O 1
ATOM 1559 N N . VAL B 1 19 ? -13.039 13.344 9.531 1 97.81 19 VAL B N 1
ATOM 1560 C CA . VAL B 1 19 ? -11.859 13.367 10.398 1 97.81 19 VAL B CA 1
ATOM 1561 C C . VAL B 1 19 ? -11.039 14.617 10.102 1 97.81 19 VAL B C 1
ATOM 1563 O O . VAL B 1 19 ? -10.688 15.367 11.023 1 97.81 19 VAL B O 1
ATOM 1566 N N . ALA B 1 20 ? -10.766 14.852 8.82 1 98.38 20 ALA B N 1
ATOM 1567 C CA . ALA B 1 20 ? -9.953 15.984 8.406 1 98.38 20 ALA B CA 1
ATOM 1568 C C . ALA B 1 20 ? -10.602 17.312 8.82 1 98.38 20 ALA B C 1
ATOM 1570 O O . ALA B 1 20 ? -9.93 18.188 9.352 1 98.38 20 ALA B O 1
ATOM 1571 N N . ASP B 1 21 ? -11.898 17.438 8.586 1 97.62 21 ASP B N 1
ATOM 1572 C CA . ASP B 1 21 ? -12.617 18.656 8.945 1 97.62 21 ASP B CA 1
ATOM 1573 C C . ASP B 1 21 ? -12.516 18.922 10.445 1 97.62 21 ASP B C 1
ATOM 1575 O O . ASP B 1 21 ? -12.234 20.047 10.867 1 97.62 21 ASP B O 1
ATOM 1579 N N . TRP B 1 22 ? -12.773 17.906 11.172 1 97.62 22 TRP B N 1
ATOM 1580 C CA . TRP B 1 22 ? -12.719 18.031 12.625 1 97.62 22 TRP B CA 1
ATOM 1581 C C . TRP B 1 22 ? -11.312 18.406 13.078 1 97.62 22 TRP B C 1
ATOM 1583 O O . TRP B 1 22 ? -11.148 19.297 13.922 1 97.62 22 TRP B O 1
ATOM 1593 N N . VAL B 1 23 ? -10.266 17.719 12.562 1 98.31 23 VAL B N 1
ATOM 1594 C CA . VAL B 1 23 ? -8.883 18 12.914 1 98.31 23 VAL B CA 1
ATOM 1595 C C . VAL B 1 23 ? -8.562 19.469 12.609 1 98.31 23 VAL B C 1
ATOM 1597 O O . VAL B 1 23 ? -7.996 20.172 13.453 1 98.31 23 VAL B O 1
ATOM 1600 N N . MET B 1 24 ? -8.961 19.922 11.438 1 98.25 24 MET B N 1
ATOM 1601 C CA . MET B 1 24 ? -8.664 21.297 11.039 1 98.25 24 MET B CA 1
ATOM 1602 C C . MET B 1 24 ? -9.406 22.297 11.93 1 98.25 24 MET B C 1
ATOM 1604 O O . MET B 1 24 ? -8.883 23.375 12.242 1 98.25 24 MET B O 1
ATOM 1608 N N . GLU B 1 25 ? -10.609 21.938 12.305 1 97.12 25 GLU B N 1
ATOM 1609 C CA . GLU B 1 25 ? -11.352 22.781 13.242 1 97.12 25 GLU B CA 1
ATOM 1610 C C . GLU B 1 25 ? -10.625 22.891 14.578 1 97.12 25 GLU B C 1
ATOM 1612 O O . GLU B 1 25 ? -10.469 23.984 15.109 1 97.12 25 GLU B O 1
ATOM 1617 N N . GLN B 1 26 ? -10.18 21.75 15.094 1 96.81 26 GLN B N 1
ATOM 1618 C CA . GLN B 1 26 ? -9.445 21.75 16.359 1 96.81 26 GLN B CA 1
ATOM 1619 C C . GLN B 1 26 ? -8.148 22.547 16.234 1 96.81 26 GLN B C 1
ATOM 1621 O O . GLN B 1 26 ? -7.75 23.234 17.172 1 96.81 26 GLN B O 1
ATOM 1626 N N . ILE B 1 27 ? -7.473 22.406 15.133 1 97.06 27 ILE B N 1
ATOM 1627 C CA . ILE B 1 27 ? -6.23 23.125 14.883 1 97.06 27 ILE B CA 1
ATOM 1628 C C . ILE B 1 27 ? -6.492 24.641 14.898 1 97.06 27 ILE B C 1
ATOM 1630 O O 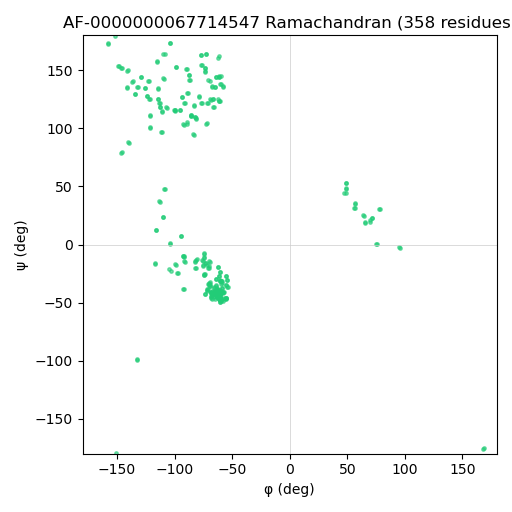. ILE B 1 27 ? -5.66 25.406 15.367 1 97.06 27 ILE B O 1
ATOM 1634 N N . GLY B 1 28 ? -7.598 25.047 14.344 1 95.25 28 GLY B N 1
ATOM 1635 C CA . GLY B 1 28 ? -7.98 26.453 14.375 1 95.25 28 GLY B CA 1
ATOM 1636 C C . GLY B 1 28 ? -8.023 27.031 15.781 1 95.25 28 GLY B C 1
ATOM 1637 O O . GLY B 1 28 ? -7.766 28.219 15.969 1 95.25 28 GLY B O 1
ATOM 1638 N N . ALA B 1 29 ? -8.336 26.188 16.703 1 93.5 29 ALA B N 1
ATOM 1639 C CA . ALA B 1 29 ? -8.438 26.625 18.094 1 93.5 29 ALA B CA 1
ATOM 1640 C C . ALA B 1 29 ? -7.113 26.422 18.828 1 93.5 29 ALA B C 1
ATOM 1642 O O . ALA B 1 29 ? -6.973 26.812 20 1 93.5 29 ALA B O 1
ATOM 1643 N N . TYR B 1 30 ? -6.211 25.734 18.203 1 94.19 30 TYR B N 1
ATOM 1644 C CA . TYR B 1 30 ? -4.898 25.422 18.766 1 94.19 30 TYR B CA 1
ATOM 1645 C C . TYR B 1 30 ? -3.959 26.625 18.641 1 94.19 30 TYR B C 1
ATOM 1647 O O . TYR B 1 30 ? -3.871 27.25 17.578 1 94.19 30 TYR B O 1
ATOM 1655 N N . ASP B 1 31 ? -3.322 27.078 19.672 1 90.06 31 ASP B N 1
ATOM 1656 C CA . ASP B 1 31 ? -2.477 28.281 19.719 1 90.06 31 ASP B CA 1
ATOM 1657 C C . ASP B 1 31 ? -1.063 27.953 19.234 1 90.06 31 ASP B C 1
ATOM 1659 O O . ASP B 1 31 ? -0.207 27.547 20.016 1 90.06 31 ASP B O 1
ATOM 1663 N N . ALA B 1 32 ? -0.794 28.188 17.969 1 92.19 32 ALA B N 1
ATOM 1664 C CA . ALA B 1 32 ? 0.513 28.062 17.328 1 92.19 32 ALA B CA 1
ATOM 1665 C C . ALA B 1 32 ? 0.683 29.109 16.234 1 92.19 32 ALA B C 1
ATOM 1667 O O . ALA B 1 32 ? 0.682 28.781 15.047 1 92.19 32 ALA B O 1
ATOM 1668 N N . PRO B 1 33 ? 0.976 30.281 16.594 1 90.62 33 PRO B N 1
ATOM 1669 C CA . PRO B 1 33 ? 0.954 31.391 15.633 1 90.62 33 PRO B CA 1
ATOM 1670 C C . PRO B 1 33 ? 2.08 31.312 14.602 1 90.62 33 PRO B C 1
ATOM 1672 O O . PRO B 1 33 ? 1.987 31.906 13.523 1 90.62 33 PRO B O 1
ATOM 1675 N N . ASP B 1 34 ? 3.094 30.609 14.859 1 93.25 34 ASP B N 1
ATOM 1676 C CA . ASP B 1 34 ? 4.238 30.531 13.953 1 93.25 34 ASP B CA 1
ATOM 1677 C C . ASP B 1 34 ? 4.129 29.328 13.031 1 93.25 34 ASP B C 1
ATOM 1679 O O . ASP B 1 34 ? 5.062 29.016 12.281 1 93.25 34 ASP B O 1
ATOM 1683 N N . VAL B 1 35 ? 2.971 28.672 13.094 1 97 35 VAL B N 1
ATOM 1684 C CA . VAL B 1 35 ? 2.805 27.438 12.32 1 97 35 VAL B CA 1
ATOM 1685 C C . VAL B 1 35 ? 1.587 27.562 11.406 1 97 35 VAL B C 1
ATOM 1687 O O . VAL B 1 35 ? 0.512 27.984 11.844 1 97 35 VAL B O 1
ATOM 1690 N N . GLU B 1 36 ? 1.742 27.297 10.156 1 97.56 36 GLU B N 1
ATOM 1691 C CA . GLU B 1 36 ? 0.651 27.188 9.195 1 97.56 36 GLU B CA 1
ATOM 1692 C C . GLU B 1 36 ? 0.294 25.719 8.945 1 97.56 36 GLU B C 1
ATOM 1694 O O . GLU B 1 36 ? 1.134 24.938 8.484 1 97.56 36 GLU B O 1
ATOM 1699 N N . PHE B 1 37 ? -0.895 25.359 9.305 1 98.44 37 PHE B N 1
ATOM 1700 C CA . PHE B 1 37 ? -1.419 24.047 8.961 1 98.44 37 PHE B CA 1
ATOM 1701 C C . PHE B 1 37 ? -2.221 24.109 7.668 1 98.44 37 PHE B C 1
ATOM 1703 O O . PHE B 1 37 ? -3.115 24.938 7.52 1 98.44 37 PHE B O 1
ATOM 1710 N N . GLU B 1 38 ? -1.893 23.281 6.742 1 98.31 38 GLU B N 1
ATOM 1711 C CA . GLU B 1 38 ? -2.602 23.234 5.465 1 98.31 38 GLU B CA 1
ATOM 1712 C C . GLU B 1 38 ? -3.182 21.844 5.211 1 98.31 38 GLU B C 1
ATOM 1714 O O . GLU B 1 38 ? -2.463 20.844 5.273 1 98.31 38 GLU B O 1
ATOM 1719 N N . LEU B 1 39 ? -4.504 21.844 4.973 1 98.75 39 LEU B N 1
ATOM 1720 C CA . LEU B 1 39 ? -5.109 20.594 4.531 1 98.75 39 LEU B CA 1
ATOM 1721 C C . LEU B 1 39 ? -4.699 20.266 3.104 1 98.75 39 LEU B C 1
ATOM 1723 O O . LEU B 1 39 ? -4.871 21.078 2.197 1 98.75 39 LEU B O 1
ATOM 1727 N N . ILE B 1 40 ? -4.094 19.141 2.924 1 98.88 40 ILE B N 1
ATOM 1728 C CA . ILE B 1 40 ? -3.711 18.625 1.615 1 98.88 40 ILE B CA 1
ATOM 1729 C C . ILE B 1 40 ? -4.559 17.391 1.277 1 98.88 40 ILE B C 1
ATOM 1731 O O . ILE B 1 40 ? -4.254 16.281 1.718 1 98.88 40 ILE B O 1
ATOM 1735 N N . ASP B 1 41 ? -5.586 17.625 0.529 1 98.81 41 ASP B N 1
ATOM 1736 C CA . ASP B 1 41 ? -6.488 16.562 0.121 1 98.81 41 ASP B CA 1
ATOM 1737 C C . ASP B 1 41 ? -5.93 15.797 -1.079 1 98.81 41 ASP B C 1
ATOM 1739 O O . ASP B 1 41 ? -5.938 16.312 -2.201 1 98.81 41 ASP B O 1
ATOM 1743 N N . LEU B 1 42 ? -5.508 14.562 -0.817 1 98.81 42 LEU B N 1
ATOM 1744 C CA . LEU B 1 42 ? -4.883 13.758 -1.858 1 98.81 42 LEU B CA 1
ATOM 1745 C C . LEU B 1 42 ? -5.777 13.664 -3.09 1 98.81 42 LEU B C 1
ATOM 1747 O O . LEU B 1 42 ? -5.293 13.695 -4.223 1 98.81 42 LEU B O 1
ATOM 1751 N N . LYS B 1 43 ? -7.035 13.586 -2.871 1 98.44 43 LYS B N 1
ATOM 1752 C CA . LYS B 1 43 ? -8 13.422 -3.951 1 98.44 43 LYS B CA 1
ATOM 1753 C C . LYS B 1 43 ? -7.914 14.57 -4.953 1 98.44 43 LYS B C 1
ATOM 1755 O O . LYS B 1 43 ? -8.086 14.367 -6.156 1 98.44 43 LYS B O 1
ATOM 1760 N N . ALA B 1 44 ? -7.602 15.773 -4.523 1 98.31 44 ALA B N 1
ATOM 1761 C CA . ALA B 1 44 ? -7.598 16.969 -5.352 1 98.31 44 ALA B CA 1
ATOM 1762 C C . ALA B 1 44 ? -6.453 16.938 -6.363 1 98.31 44 ALA B C 1
ATOM 1764 O O . ALA B 1 44 ? -6.473 17.672 -7.355 1 98.31 44 ALA B O 1
ATOM 1765 N N . PHE B 1 45 ? -5.488 16.062 -6.207 1 98.69 45 PHE B N 1
ATOM 1766 C CA . PHE B 1 45 ? -4.293 16.094 -7.043 1 98.69 45 PHE B CA 1
ATOM 1767 C C . PHE B 1 45 ? -4.398 15.062 -8.164 1 98.69 45 PHE B C 1
ATOM 1769 O O . PHE B 1 45 ? -3.625 15.102 -9.125 1 98.69 45 PHE B O 1
ATOM 1776 N N . ASN B 1 46 ? -5.312 14.094 -8.055 1 97.94 46 ASN B N 1
ATOM 1777 C CA . ASN B 1 46 ? -5.477 13.047 -9.062 1 97.94 46 ASN B CA 1
ATOM 1778 C C . ASN B 1 46 ? -4.141 12.414 -9.438 1 97.94 46 ASN B C 1
ATOM 1780 O O . ASN B 1 46 ? -3.811 12.297 -10.617 1 97.94 46 ASN B O 1
ATOM 1784 N N . VAL B 1 47 ? -3.367 12.062 -8.398 1 98.38 47 VAL B N 1
ATOM 1785 C CA . VAL B 1 47 ? -2.045 11.484 -8.609 1 98.38 47 VAL B CA 1
ATOM 1786 C C . VAL B 1 47 ? -2.17 10.18 -9.398 1 98.38 47 VAL B C 1
ATOM 1788 O O . VAL B 1 47 ? -2.914 9.281 -9 1 98.38 47 VAL B O 1
ATOM 1791 N N . PRO B 1 48 ? -1.475 10.078 -10.547 1 97.88 48 PRO B N 1
ATOM 1792 C CA . PRO B 1 48 ? -1.548 8.836 -11.328 1 97.88 48 PRO B CA 1
ATOM 1793 C C . PRO B 1 48 ? -0.792 7.684 -10.672 1 97.88 48 PRO B C 1
ATOM 1795 O O . PRO B 1 48 ? -0.003 7.902 -9.75 1 97.88 48 PRO B O 1
ATOM 1798 N N . LEU B 1 49 ? -1.079 6.457 -11.133 1 98.12 49 LEU B N 1
ATOM 1799 C CA . LEU B 1 49 ? -0.311 5.305 -10.68 1 98.12 49 LEU B CA 1
ATOM 1800 C C . LEU B 1 49 ? 1.146 5.414 -11.117 1 98.12 49 LEU B C 1
ATOM 1802 O O . LEU B 1 49 ? 1.434 5.887 -12.219 1 98.12 49 LEU B O 1
ATOM 1806 N N . LEU B 1 50 ? 2.039 4.961 -10.305 1 97.25 50 LEU B N 1
ATOM 1807 C CA . LEU B 1 50 ? 3.473 4.984 -10.57 1 97.25 50 LEU B CA 1
ATOM 1808 C C . LEU B 1 50 ? 3.844 3.959 -11.633 1 97.25 50 LEU B C 1
ATOM 1810 O O . LEU B 1 50 ? 3.943 2.764 -11.344 1 97.25 50 LEU B O 1
ATOM 1814 N N . GLU B 1 51 ? 4.09 4.402 -12.844 1 96.06 51 GLU B N 1
ATOM 1815 C CA . GLU B 1 51 ? 4.449 3.533 -13.953 1 96.06 51 GLU B CA 1
ATOM 1816 C C . GLU B 1 51 ? 5.852 3.846 -14.469 1 96.06 51 GLU B C 1
ATOM 1818 O O . GLU B 1 51 ? 6.434 3.061 -15.219 1 96.06 51 GLU B O 1
ATOM 1823 N N . SER B 1 52 ? 6.34 5.02 -14.062 1 93.38 52 SER B N 1
ATOM 1824 C CA . SER B 1 52 ? 7.594 5.527 -14.617 1 93.38 52 SER B CA 1
ATOM 1825 C C . SER B 1 52 ? 8.75 4.586 -14.312 1 93.38 52 SER B C 1
ATOM 1827 O O . SER B 1 52 ? 8.844 4.043 -13.211 1 93.38 52 SER B O 1
ATOM 1829 N N . ALA B 1 53 ? 9.648 4.488 -15.195 1 89.88 53 ALA B N 1
ATOM 1830 C CA . ALA B 1 53 ? 10.883 3.734 -14.984 1 89.88 53 ALA B CA 1
ATOM 1831 C C . ALA B 1 53 ? 11.828 4.492 -14.062 1 89.88 53 ALA B C 1
ATOM 1833 O O . ALA B 1 53 ? 12.695 3.889 -13.422 1 89.88 53 ALA B O 1
ATOM 1834 N N . THR B 1 54 ? 11.641 5.777 -14.07 1 88.5 54 THR B N 1
ATOM 1835 C CA . THR B 1 54 ? 12.508 6.617 -13.258 1 88.5 54 THR B CA 1
ATOM 1836 C C . THR B 1 54 ? 12.25 6.391 -11.773 1 88.5 54 THR B C 1
ATOM 1838 O O . THR B 1 54 ? 11.102 6.441 -11.328 1 88.5 54 THR B O 1
ATOM 1841 N N . VAL B 1 55 ? 13.328 6.055 -11.062 1 87.94 55 VAL B N 1
ATOM 1842 C CA . VAL B 1 55 ? 13.211 5.957 -9.609 1 87.94 55 VAL B CA 1
ATOM 1843 C C . VAL B 1 55 ? 12.938 7.34 -9.016 1 87.94 55 VAL B C 1
ATOM 1845 O O . VAL B 1 55 ? 13.703 8.281 -9.25 1 87.94 55 VAL B O 1
ATOM 1848 N N . PRO B 1 56 ? 11.922 7.473 -8.289 1 88.06 56 PRO B N 1
ATOM 1849 C CA . PRO B 1 56 ? 11.547 8.797 -7.781 1 88.06 56 PRO B CA 1
ATOM 1850 C C . PRO B 1 56 ? 12.672 9.469 -7.004 1 88.06 56 PRO B C 1
ATOM 1852 O O . PRO B 1 56 ? 12.867 10.688 -7.121 1 88.06 56 PRO B O 1
ATOM 1855 N N . GLY B 1 57 ? 13.461 8.773 -6.293 1 88.62 57 GLY B N 1
ATOM 1856 C CA . GLY B 1 57 ? 14.586 9.344 -5.574 1 88.62 57 GLY B CA 1
ATOM 1857 C C . GLY B 1 57 ? 15.617 9.977 -6.488 1 88.62 57 GLY B C 1
ATOM 1858 O O . GLY B 1 57 ? 16.391 10.836 -6.059 1 88.62 57 GLY B O 1
ATOM 1859 N N . SER B 1 58 ? 15.57 9.586 -7.719 1 88.62 58 SER B N 1
ATOM 1860 C CA . SER B 1 58 ? 16.562 10.062 -8.68 1 88.62 58 SER B CA 1
ATOM 1861 C C . SER B 1 58 ? 15.961 11.133 -9.594 1 88.62 58 SER B C 1
ATOM 1863 O O . SER B 1 58 ? 16.656 11.68 -10.453 1 88.62 58 SER B O 1
ATOM 1865 N N . ALA B 1 59 ? 14.734 11.484 -9.438 1 91.38 59 ALA B N 1
ATOM 1866 C CA . ALA B 1 59 ? 14.039 12.398 -10.336 1 91.38 59 ALA B CA 1
ATOM 1867 C C . ALA B 1 59 ? 14.375 13.852 -10.016 1 91.38 59 ALA B C 1
ATOM 1869 O O . ALA B 1 59 ? 14.078 14.75 -10.797 1 91.38 59 ALA B O 1
ATOM 1870 N N . ASP B 1 60 ? 15.016 14.164 -8.844 1 92.19 60 ASP B N 1
ATOM 1871 C CA . ASP B 1 60 ? 15.367 15.516 -8.414 1 92.19 60 ASP B CA 1
ATOM 1872 C C . ASP B 1 60 ? 14.141 16.422 -8.359 1 92.19 60 ASP B C 1
ATOM 1874 O O . ASP B 1 60 ? 14.172 17.547 -8.836 1 92.19 60 ASP B O 1
ATOM 1878 N N . LYS B 1 61 ? 13.031 15.828 -7.984 1 94.81 61 LYS B N 1
ATOM 1879 C CA . LYS B 1 61 ? 11.758 16.516 -7.797 1 94.81 61 LYS B CA 1
ATOM 1880 C C . LYS B 1 61 ? 11.25 17.094 -9.117 1 94.81 61 LYS B C 1
ATOM 1882 O O . LYS B 1 61 ? 10.602 18.141 -9.125 1 94.81 61 LYS B O 1
ATOM 1887 N N . GLN B 1 62 ? 11.672 16.531 -10.227 1 93.88 62 GLN B N 1
ATOM 1888 C CA . GLN B 1 62 ? 11.18 16.875 -11.562 1 93.88 62 GLN B CA 1
ATOM 1889 C C . GLN B 1 62 ? 10.391 15.719 -12.172 1 93.88 62 GLN B C 1
ATOM 1891 O O . GLN B 1 62 ? 10.914 14.609 -12.32 1 93.88 62 GLN B O 1
ATOM 1896 N N . TYR B 1 63 ? 9.164 16.031 -12.484 1 95.56 63 TYR B N 1
ATOM 1897 C CA . TYR B 1 63 ? 8.289 14.992 -13.008 1 95.56 63 TYR B CA 1
ATOM 1898 C C . TYR B 1 63 ? 7.621 15.445 -14.305 1 95.56 63 TYR B C 1
ATOM 1900 O O . TYR B 1 63 ? 7.301 16.625 -14.461 1 95.56 63 TYR B O 1
ATOM 1908 N N . ASP B 1 64 ? 7.422 14.555 -15.234 1 93.5 64 ASP B N 1
ATOM 1909 C CA . ASP B 1 64 ? 6.816 14.867 -16.531 1 93.5 64 ASP B CA 1
ATOM 1910 C C . ASP B 1 64 ? 5.324 15.148 -16.375 1 93.5 64 ASP B C 1
ATOM 1912 O O . ASP B 1 64 ? 4.785 16.047 -17.031 1 93.5 64 ASP B O 1
ATOM 1916 N N . ASP B 1 65 ? 4.641 14.453 -15.586 1 96.5 65 ASP B N 1
ATOM 1917 C CA . ASP B 1 65 ? 3.203 14.602 -15.375 1 96.5 65 ASP B CA 1
ATOM 1918 C C . ASP B 1 65 ? 2.896 15.812 -14.508 1 96.5 65 ASP B C 1
ATOM 1920 O O . ASP B 1 65 ? 3.389 15.914 -13.383 1 96.5 65 ASP B O 1
ATOM 1924 N N . PRO B 1 66 ? 2.086 16.797 -15.008 1 97.69 66 PRO B N 1
ATOM 1925 C CA . PRO B 1 66 ? 1.788 18 -14.227 1 97.69 66 PRO B CA 1
ATOM 1926 C C . PRO B 1 66 ? 1.086 17.688 -12.906 1 97.69 66 PRO B C 1
ATOM 1928 O O . PRO B 1 66 ? 1.229 18.438 -11.93 1 97.69 66 PRO B O 1
ATOM 1931 N N . ARG B 1 67 ? 0.335 16.672 -12.859 1 98.5 67 ARG B N 1
ATOM 1932 C CA . ARG B 1 67 ? -0.321 16.266 -11.617 1 98.5 67 ARG B CA 1
ATOM 1933 C C . ARG B 1 67 ? 0.703 15.852 -10.57 1 98.5 67 ARG B C 1
ATOM 1935 O O . ARG B 1 67 ? 0.588 16.219 -9.398 1 98.5 67 ARG B O 1
ATOM 1942 N N . VAL B 1 68 ? 1.672 15.023 -10.984 1 98.38 68 VAL B N 1
ATOM 1943 C CA . VAL B 1 68 ? 2.74 14.602 -10.078 1 98.38 68 VAL B CA 1
ATOM 1944 C C . VAL B 1 68 ? 3.559 15.82 -9.648 1 98.38 68 VAL B C 1
ATOM 1946 O O . VAL B 1 68 ? 3.959 15.922 -8.484 1 98.38 68 VAL B O 1
ATOM 1949 N N . THR B 1 69 ? 3.777 16.75 -10.555 1 98 69 THR B N 1
ATOM 1950 C CA . THR B 1 69 ? 4.508 17.969 -10.227 1 98 69 THR B CA 1
ATOM 1951 C C . THR B 1 69 ? 3.756 18.781 -9.18 1 98 69 THR B C 1
ATOM 1953 O O . THR B 1 69 ? 4.352 19.266 -8.211 1 98 69 THR B O 1
ATOM 1956 N N . ALA B 1 70 ? 2.453 18.938 -9.344 1 98.69 70 ALA B N 1
ATOM 1957 C CA . ALA B 1 70 ? 1.646 19.672 -8.367 1 98.69 70 ALA B CA 1
ATOM 1958 C C . ALA B 1 70 ? 1.708 19 -7 1 98.69 70 ALA B C 1
ATOM 1960 O O . ALA B 1 70 ? 1.847 19.688 -5.977 1 98.69 70 ALA B O 1
ATOM 1961 N N . TRP B 1 71 ? 1.582 17.703 -6.988 1 98.75 71 TRP B N 1
ATOM 1962 C CA . TRP B 1 71 ? 1.698 16.922 -5.762 1 98.75 71 TRP B CA 1
ATOM 1963 C C . TRP B 1 71 ? 3.072 17.109 -5.129 1 98.75 71 TRP B C 1
ATOM 1965 O O . TRP B 1 71 ? 3.18 17.391 -3.932 1 98.75 71 TRP B O 1
ATOM 1975 N N . SER B 1 72 ? 4.105 16.984 -5.934 1 98.56 72 SER B N 1
ATOM 1976 C CA . SER B 1 72 ? 5.48 17.172 -5.484 1 98.56 72 SER B CA 1
ATOM 1977 C C . SER B 1 72 ? 5.664 18.547 -4.828 1 98.56 72 SER B C 1
ATOM 1979 O O . SER B 1 72 ? 6.207 18.641 -3.725 1 98.56 72 SER B O 1
ATOM 1981 N N . GLN B 1 73 ? 5.188 19.547 -5.438 1 98.62 73 GLN B N 1
ATOM 1982 C CA . GLN B 1 73 ? 5.34 20.906 -4.938 1 98.62 73 GLN B CA 1
ATOM 1983 C C . GLN B 1 73 ? 4.598 21.109 -3.617 1 98.62 73 GLN B C 1
ATOM 1985 O O . GLN B 1 73 ? 5.109 21.734 -2.695 1 98.62 73 GLN B O 1
ATOM 1990 N N . ALA B 1 74 ? 3.408 20.547 -3.555 1 98.81 74 ALA B N 1
ATOM 1991 C CA . ALA B 1 74 ? 2.625 20.641 -2.328 1 98.81 74 ALA B CA 1
ATOM 1992 C C . ALA B 1 74 ? 3.342 19.984 -1.158 1 98.81 74 ALA B C 1
ATOM 1994 O O . ALA B 1 74 ? 3.41 20.531 -0.061 1 98.81 74 ALA B O 1
ATOM 1995 N N . ILE B 1 75 ? 3.916 18.844 -1.387 1 98.81 75 ILE B N 1
ATOM 1996 C CA . ILE B 1 75 ? 4.598 18.078 -0.35 1 98.81 75 ILE B CA 1
ATOM 1997 C C . ILE B 1 75 ? 5.93 18.75 -0.009 1 98.81 75 ILE B C 1
ATOM 1999 O O . ILE B 1 75 ? 6.273 18.906 1.166 1 98.81 75 ILE B O 1
ATOM 2003 N N . ASP B 1 76 ? 6.613 19.172 -1.005 1 98.5 76 ASP B N 1
ATOM 2004 C CA . ASP B 1 76 ? 7.934 19.766 -0.81 1 98.5 76 ASP B CA 1
ATOM 2005 C C . ASP B 1 76 ? 7.84 21.047 0.003 1 98.5 76 ASP B C 1
ATOM 2007 O O . ASP B 1 76 ? 8.766 21.391 0.741 1 98.5 76 ASP B O 1
ATOM 2011 N N . ALA B 1 77 ? 6.785 21.719 -0.097 1 98.5 77 ALA B N 1
ATOM 2012 C CA . ALA B 1 77 ? 6.594 23.016 0.558 1 98.5 77 ALA B CA 1
ATOM 2013 C C . ALA B 1 77 ? 6.402 22.844 2.062 1 98.5 77 ALA B C 1
ATOM 2015 O O . ALA B 1 77 ? 6.48 23.812 2.818 1 98.5 77 ALA B O 1
ATOM 2016 N N . CYS B 1 78 ? 6.117 21.641 2.531 1 98.75 78 CYS B N 1
ATOM 2017 C CA . CYS B 1 78 ? 5.832 21.391 3.939 1 98.75 78 CYS B CA 1
ATOM 2018 C C . CYS B 1 78 ? 7.113 21.078 4.703 1 98.75 78 CYS B C 1
ATOM 2020 O O . CYS B 1 78 ? 8.055 20.516 4.137 1 98.75 78 CYS B O 1
ATOM 2022 N N . ASP B 1 79 ? 7.074 21.422 5.984 1 98 79 ASP B N 1
ATOM 2023 C CA . ASP B 1 79 ? 8.188 21.094 6.875 1 98 79 ASP B CA 1
ATOM 2024 C C . ASP B 1 79 ? 7.918 19.812 7.66 1 98 79 ASP B C 1
ATOM 2026 O O . ASP B 1 79 ? 8.852 19.172 8.133 1 98 79 ASP B O 1
ATOM 2030 N N . ALA B 1 80 ? 6.68 19.484 7.836 1 98.62 80 ALA B N 1
ATOM 2031 C CA . ALA B 1 80 ? 6.215 18.312 8.562 1 98.62 80 ALA B CA 1
ATOM 2032 C C . ALA B 1 80 ? 4.805 17.922 8.133 1 98.62 80 ALA B C 1
ATOM 2034 O O . ALA B 1 80 ? 4.18 18.609 7.328 1 98.62 80 ALA B O 1
ATOM 2035 N N . PHE B 1 81 ? 4.391 16.734 8.695 1 98.88 81 PHE B N 1
ATOM 2036 C CA . PHE B 1 81 ? 3.115 16.219 8.203 1 98.88 81 PHE B CA 1
ATOM 2037 C C . PHE B 1 81 ? 2.303 15.609 9.344 1 98.88 81 PHE B C 1
ATOM 2039 O O . PHE B 1 81 ? 2.867 15.141 10.328 1 98.88 81 PHE B O 1
ATOM 2046 N N . LEU B 1 82 ? 1.033 15.688 9.203 1 98.88 82 LEU B N 1
ATOM 2047 C CA . LEU B 1 82 ? 0.065 14.773 9.797 1 98.88 82 LEU B CA 1
ATOM 2048 C C . LEU B 1 82 ? -0.597 13.914 8.727 1 98.88 82 LEU B C 1
ATOM 2050 O O . LEU B 1 82 ? -1.284 14.438 7.844 1 98.88 82 LEU B O 1
ATOM 2054 N N . PHE B 1 83 ? -0.365 12.609 8.75 1 98.94 83 PHE B N 1
ATOM 2055 C CA . PHE B 1 83 ? -1.039 11.695 7.836 1 98.94 83 PHE B CA 1
ATOM 2056 C C . PHE B 1 83 ? -2.389 11.266 8.398 1 98.94 83 PHE B C 1
ATOM 2058 O O . PHE B 1 83 ? -2.449 10.562 9.414 1 98.94 83 PHE B O 1
ATOM 2065 N N . ILE B 1 84 ? -3.447 11.703 7.805 1 98.81 84 ILE B N 1
ATOM 2066 C CA . ILE B 1 84 ? -4.754 11.109 8.062 1 98.81 84 ILE B CA 1
ATOM 2067 C C . ILE B 1 84 ? -4.957 9.906 7.145 1 98.81 84 ILE B C 1
ATOM 2069 O O . ILE B 1 84 ? -5.105 10.055 5.93 1 98.81 84 ILE B O 1
ATOM 2073 N N . THR B 1 85 ? -4.98 8.711 7.73 1 98.69 85 THR B N 1
ATOM 2074 C CA . THR B 1 85 ? -4.926 7.512 6.898 1 98.69 85 THR B CA 1
ATOM 2075 C C . THR B 1 85 ? -5.969 6.492 7.344 1 98.69 85 THR B C 1
ATOM 2077 O O . THR B 1 85 ? -6.082 6.191 8.539 1 98.69 85 THR B O 1
ATOM 2080 N N . PRO B 1 86 ? -6.758 6.004 6.363 1 97.81 86 PRO B N 1
ATOM 2081 C CA . PRO B 1 86 ? -7.559 4.812 6.664 1 97.81 86 PRO B CA 1
ATOM 2082 C C . PRO B 1 86 ? -6.734 3.527 6.648 1 97.81 86 PRO B C 1
ATOM 2084 O O . PRO B 1 86 ? -5.578 3.537 6.219 1 97.81 86 PRO B O 1
ATOM 2087 N N . GLU B 1 87 ? -7.312 2.518 7.238 1 97.5 87 GLU B N 1
ATOM 2088 C CA . GLU B 1 87 ? -6.82 1.152 7.07 1 97.5 87 GLU B CA 1
ATOM 2089 C C . GLU B 1 87 ? -7.664 0.383 6.059 1 97.5 87 GLU B C 1
ATOM 2091 O O . GLU B 1 87 ? -8.875 0.233 6.234 1 97.5 87 GLU B O 1
ATOM 2096 N N . TYR B 1 88 ? -7.047 -0.01 4.914 1 96.75 88 TYR B N 1
ATOM 2097 C CA . TYR B 1 88 ? -7.703 -0.87 3.934 1 96.75 88 TYR B CA 1
ATOM 2098 C C . TYR B 1 88 ? -7.117 -2.277 3.969 1 96.75 88 TYR B C 1
ATOM 2100 O O . TYR B 1 88 ? -5.922 -2.465 3.742 1 96.75 88 TYR B O 1
ATOM 2108 N N . ASN B 1 89 ? -7.988 -3.283 4.305 1 96.88 89 ASN B N 1
ATOM 2109 C CA . ASN B 1 89 ? -7.578 -4.684 4.34 1 96.88 89 ASN B CA 1
ATOM 2110 C C . ASN B 1 89 ? -6.289 -4.871 5.133 1 96.88 89 ASN B C 1
ATOM 2112 O O . ASN B 1 89 ? -5.316 -5.434 4.621 1 96.88 89 ASN B O 1
ATOM 2116 N N . HIS B 1 90 ? -6.223 -4.391 6.352 1 97.38 90 HIS B N 1
ATOM 2117 C CA . HIS B 1 90 ? -5.137 -4.551 7.312 1 97.38 90 HIS B CA 1
ATOM 2118 C C . HIS B 1 90 ? -3.863 -3.869 6.828 1 97.38 90 HIS B C 1
ATOM 2120 O O . HIS B 1 90 ? -2.771 -4.16 7.32 1 97.38 90 HIS B O 1
ATOM 2126 N N . GLY B 1 91 ? -3.994 -2.922 5.879 1 97.81 91 GLY B N 1
ATOM 2127 C CA . GLY B 1 91 ? -2.785 -2.291 5.371 1 97.81 91 GLY B CA 1
ATOM 2128 C C . GLY B 1 91 ? -3.016 -0.875 4.879 1 97.81 91 GLY B C 1
ATOM 2129 O O . GLY B 1 91 ? -4.129 -0.354 4.965 1 97.81 91 GLY B O 1
ATOM 2130 N N . VAL B 1 92 ? -1.931 -0.276 4.414 1 98.44 92 VAL B N 1
ATOM 2131 C CA . VAL B 1 92 ? -1.966 1.084 3.889 1 98.44 92 VAL B CA 1
ATOM 2132 C C . VAL B 1 92 ? -2.893 1.146 2.678 1 98.44 92 VAL B C 1
ATOM 2134 O O . VAL B 1 92 ? -3.01 0.176 1.927 1 98.44 92 VAL B O 1
ATOM 2137 N N . PRO B 1 93 ? -3.627 2.295 2.531 1 98.12 93 PRO B N 1
ATOM 2138 C CA . PRO B 1 93 ? -4.406 2.439 1.3 1 98.12 93 PRO B CA 1
ATOM 2139 C C . PRO B 1 93 ? -3.529 2.52 0.053 1 98.12 93 PRO B C 1
ATOM 2141 O O . PRO B 1 93 ? -2.543 3.262 0.032 1 98.12 93 PRO B O 1
ATOM 2144 N N . GLY B 1 94 ? -3.912 1.79 -0.993 1 98.56 94 GLY B N 1
ATOM 2145 C CA . GLY B 1 94 ? -3.129 1.743 -2.217 1 98.56 94 GLY B CA 1
ATOM 2146 C C . GLY B 1 94 ? -2.873 3.113 -2.816 1 98.56 94 GLY B C 1
ATOM 2147 O O . GLY B 1 94 ? -1.741 3.438 -3.178 1 98.56 94 GLY B O 1
ATOM 2148 N N . ALA B 1 95 ? -3.908 3.926 -2.895 1 98.38 95 ALA B N 1
ATOM 2149 C CA . ALA B 1 95 ? -3.799 5.246 -3.51 1 98.38 95 ALA B CA 1
ATOM 2150 C C . ALA B 1 95 ? -2.834 6.137 -2.732 1 98.38 95 ALA B C 1
ATOM 2152 O O . ALA B 1 95 ? -2.029 6.855 -3.326 1 98.38 95 ALA B O 1
ATOM 2153 N N . PHE B 1 96 ? -2.945 6.113 -1.423 1 98.81 96 PHE B N 1
ATOM 2154 C CA . PHE B 1 96 ? -2.066 6.93 -0.592 1 98.81 96 PHE B CA 1
ATOM 2155 C C . PHE B 1 96 ? -0.628 6.434 -0.674 1 98.81 96 PHE B C 1
ATOM 2157 O O . PHE B 1 96 ? 0.302 7.227 -0.827 1 98.81 96 PHE B O 1
ATOM 2164 N N . LYS B 1 97 ? -0.419 5.074 -0.621 1 98.81 97 LYS B N 1
ATOM 2165 C CA . LYS B 1 97 ? 0.912 4.488 -0.747 1 98.81 97 LYS B CA 1
ATOM 2166 C C . LYS B 1 97 ? 1.525 4.801 -2.109 1 98.81 97 LYS B C 1
ATOM 2168 O O . LYS B 1 97 ? 2.729 5.047 -2.213 1 98.81 97 LYS B O 1
ATOM 2173 N N . ASN B 1 98 ? 0.677 4.754 -3.139 1 98.62 98 ASN B N 1
ATOM 2174 C CA . ASN B 1 98 ? 1.127 5.137 -4.473 1 98.62 98 ASN B CA 1
ATOM 2175 C C . ASN B 1 98 ? 1.594 6.59 -4.512 1 98.62 98 ASN B C 1
ATOM 2177 O O . ASN B 1 98 ? 2.654 6.891 -5.062 1 98.62 98 ASN B O 1
ATOM 2181 N N . ALA B 1 99 ? 0.803 7.465 -3.912 1 98.75 99 ALA B N 1
ATOM 2182 C CA . ALA B 1 99 ? 1.124 8.891 -3.893 1 98.75 99 ALA B CA 1
ATOM 2183 C C . ALA B 1 99 ? 2.416 9.148 -3.123 1 98.75 99 ALA B C 1
ATOM 2185 O O . ALA B 1 99 ? 3.174 10.062 -3.463 1 98.75 99 ALA B O 1
ATOM 2186 N N . TYR B 1 100 ? 2.65 8.383 -2.074 1 98.69 100 TYR B N 1
ATOM 2187 C CA . TYR B 1 100 ? 3.9 8.469 -1.329 1 98.69 100 TYR B CA 1
ATOM 2188 C C . TYR B 1 100 ? 5.074 7.988 -2.178 1 98.69 100 TYR B C 1
ATOM 2190 O O . TYR B 1 100 ? 6.102 8.664 -2.264 1 98.69 100 TYR B O 1
ATOM 2198 N N . ASP B 1 101 ? 4.895 6.891 -2.916 1 98.19 101 ASP B N 1
ATOM 2199 C CA . ASP B 1 101 ? 5.965 6.211 -3.643 1 98.19 101 ASP B CA 1
ATOM 2200 C C . ASP B 1 101 ? 6.371 6.996 -4.887 1 98.19 101 ASP B C 1
ATOM 2202 O O . ASP B 1 101 ? 7.5 6.863 -5.367 1 98.19 101 ASP B O 1
ATOM 2206 N N . ILE B 1 102 ? 5.461 7.766 -5.41 1 98.12 102 ILE B N 1
ATOM 2207 C CA . ILE B 1 102 ? 5.707 8.406 -6.699 1 98.12 102 ILE B CA 1
ATOM 2208 C C . ILE B 1 102 ? 6.668 9.578 -6.516 1 98.12 102 ILE B C 1
ATOM 2210 O O . ILE B 1 102 ? 7.184 10.125 -7.492 1 98.12 102 ILE B O 1
ATOM 2214 N N . LEU B 1 103 ? 6.859 9.969 -5.27 1 98.25 103 LEU B N 1
ATOM 2215 C CA . LEU B 1 103 ? 7.801 11.031 -4.938 1 98.25 103 LEU B CA 1
ATOM 2216 C C . LEU B 1 103 ? 9.078 10.461 -4.34 1 98.25 103 LEU B C 1
ATOM 2218 O O . LEU B 1 103 ? 9.211 9.242 -4.191 1 98.25 103 LEU B O 1
ATOM 2222 N N . GLY B 1 104 ? 10.062 11.297 -4.121 1 96.31 104 GLY B N 1
ATOM 2223 C CA . GLY B 1 104 ? 11.336 10.914 -3.529 1 96.31 104 GLY B CA 1
ATOM 2224 C C . GLY B 1 104 ? 11.781 11.844 -2.418 1 96.31 104 GLY B C 1
ATOM 2225 O O . GLY B 1 104 ? 11.227 11.812 -1.316 1 96.31 104 GLY B O 1
ATOM 2226 N N . ASN B 1 105 ? 12.641 12.758 -2.697 1 96.56 105 ASN B N 1
ATOM 2227 C CA . ASN B 1 105 ? 13.352 13.555 -1.703 1 96.56 105 ASN B CA 1
ATOM 2228 C C . ASN B 1 105 ? 12.453 14.609 -1.075 1 96.56 105 ASN B C 1
ATOM 2230 O O . ASN B 1 105 ? 12.836 15.266 -0.105 1 96.56 105 ASN B O 1
ATOM 2234 N N . GLU B 1 106 ? 11.219 14.758 -1.63 1 98.25 106 GLU B N 1
ATOM 2235 C CA . GLU B 1 106 ? 10.25 15.648 -0.998 1 98.25 106 GLU B CA 1
ATOM 2236 C C . GLU B 1 106 ? 10.016 15.266 0.46 1 98.25 106 GLU B C 1
ATOM 2238 O O . GLU B 1 106 ? 9.742 16.125 1.298 1 98.25 106 GLU B O 1
ATOM 2243 N N . TRP B 1 107 ? 10.219 13.977 0.807 1 98.44 107 TRP B N 1
ATOM 2244 C CA . TRP B 1 107 ? 9.914 13.438 2.125 1 98.44 107 TRP B CA 1
ATOM 2245 C C . TRP B 1 107 ? 11.125 13.516 3.043 1 98.44 107 TRP B C 1
ATOM 2247 O O . TRP B 1 107 ? 11 13.375 4.262 1 98.44 107 TRP B O 1
ATOM 2257 N N . LEU B 1 108 ? 12.336 13.836 2.561 1 97.94 108 LEU B N 1
ATOM 2258 C CA . LEU B 1 108 ? 13.617 13.57 3.211 1 97.94 108 LEU B CA 1
ATOM 2259 C C . LEU B 1 108 ? 13.758 14.375 4.496 1 97.94 108 LEU B C 1
ATOM 2261 O O . LEU B 1 108 ? 13.609 15.602 4.48 1 97.94 108 LEU B O 1
ATOM 2265 N N . ASN B 1 109 ? 13.883 13.664 5.621 1 97.75 109 ASN B N 1
ATOM 2266 C CA . ASN B 1 109 ? 14.234 14.211 6.93 1 97.75 109 ASN B CA 1
ATOM 2267 C C . ASN B 1 109 ? 13.086 15.023 7.523 1 97.75 109 ASN B C 1
ATOM 2269 O O . ASN B 1 109 ? 13.305 15.883 8.375 1 97.75 109 ASN B O 1
ATOM 2273 N N . LYS B 1 110 ? 11.875 14.797 7.117 1 98.19 110 LYS B N 1
ATOM 2274 C CA . LYS B 1 110 ? 10.734 15.547 7.641 1 98.19 110 LYS B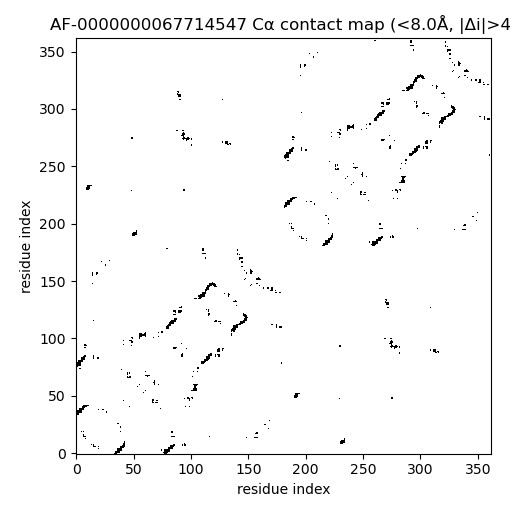 CA 1
ATOM 2275 C C . LYS B 1 110 ? 10.016 14.758 8.734 1 98.19 110 LYS B C 1
ATOM 2277 O O . LYS B 1 110 ? 10.07 13.531 8.758 1 98.19 110 LYS B O 1
ATOM 2282 N N . THR B 1 111 ? 9.375 15.461 9.633 1 98.56 111 THR B N 1
ATOM 2283 C CA . THR B 1 111 ? 8.656 14.867 10.75 1 98.56 111 THR B CA 1
ATOM 2284 C C . THR B 1 111 ? 7.223 14.516 10.352 1 98.56 111 THR B C 1
ATOM 2286 O O . THR B 1 111 ? 6.617 15.203 9.531 1 98.56 111 THR B O 1
ATOM 2289 N N . VAL B 1 112 ? 6.742 13.391 10.953 1 98.81 112 VAL B N 1
ATOM 2290 C CA . VAL B 1 112 ? 5.379 12.992 10.609 1 98.81 112 VAL B CA 1
ATOM 2291 C C . VAL B 1 112 ? 4.668 12.461 11.852 1 98.81 112 VAL B C 1
ATOM 2293 O O . VAL B 1 112 ? 5.281 11.789 12.68 1 98.81 112 VAL B O 1
ATOM 2296 N N . GLY B 1 113 ? 3.469 12.867 12.086 1 98.75 113 GLY B N 1
ATOM 2297 C CA . GLY B 1 113 ? 2.512 12.266 12.992 1 98.75 113 GLY B CA 1
ATOM 2298 C C . GLY B 1 113 ? 1.364 11.57 12.281 1 98.75 113 GLY B C 1
ATOM 2299 O O . GLY B 1 113 ? 1.159 11.773 11.086 1 98.75 113 GLY B O 1
ATOM 2300 N N . PHE B 1 114 ? 0.628 10.703 13.047 1 98.75 114 PHE B N 1
ATOM 2301 C CA . PHE B 1 114 ? -0.384 9.883 12.398 1 98.75 114 PHE B CA 1
ATOM 2302 C C . PHE B 1 114 ? -1.738 10.055 13.078 1 98.75 114 PHE B C 1
ATOM 2304 O O . PHE B 1 114 ? -1.819 10.109 14.305 1 98.75 114 PHE B O 1
ATOM 2311 N N . ILE B 1 115 ? -2.709 10.211 12.258 1 98.69 115 ILE B N 1
ATOM 2312 C CA . ILE B 1 115 ? -4.125 10.117 12.602 1 98.69 115 ILE B CA 1
ATOM 2313 C C . ILE B 1 115 ? -4.789 9.023 11.766 1 98.69 115 ILE B C 1
ATOM 2315 O O . ILE B 1 115 ? -4.93 9.164 10.547 1 98.69 115 ILE B O 1
ATOM 2319 N N . SER B 1 116 ? -5.18 7.945 12.445 1 98.44 116 SER B N 1
ATOM 2320 C CA . SER B 1 116 ? -5.688 6.793 11.711 1 98.44 116 SER B CA 1
ATOM 2321 C C . SER B 1 116 ? -7.152 6.527 12.031 1 98.44 116 SER B C 1
ATOM 2323 O O . SER B 1 116 ? -7.672 7.02 13.031 1 98.44 116 SER B O 1
ATOM 2325 N N . TYR B 1 117 ? -7.797 5.855 11.133 1 97.38 117 TYR B N 1
ATOM 2326 C CA . TYR B 1 117 ? -9.156 5.395 11.398 1 97.38 117 TYR B CA 1
ATOM 2327 C C . TYR B 1 117 ? -9.438 4.086 10.68 1 97.38 117 TYR B C 1
ATOM 2329 O O . TYR B 1 117 ? -8.797 3.77 9.672 1 97.38 117 TYR B O 1
ATOM 2337 N N . GLY B 1 118 ? -10.305 3.336 11.164 1 94.69 118 GLY B N 1
ATOM 2338 C CA . GLY B 1 118 ? -10.758 2.047 10.672 1 94.69 118 GLY B CA 1
ATOM 2339 C C . GLY B 1 118 ? -11.617 1.294 11.664 1 94.69 118 GLY B C 1
ATOM 2340 O O . GLY B 1 118 ? -11.977 1.831 12.719 1 94.69 118 GLY B O 1
ATOM 2341 N N . ALA B 1 119 ? -11.984 0.049 11.281 1 90.25 119 ALA B N 1
ATOM 2342 C CA . ALA B 1 119 ? -12.82 -0.766 12.164 1 90.25 119 ALA B CA 1
ATOM 2343 C C . ALA B 1 119 ? -12.164 -0.945 13.531 1 90.25 119 ALA B C 1
ATOM 2345 O O . ALA B 1 119 ? -12.82 -0.795 14.562 1 90.25 119 ALA B O 1
ATOM 2346 N N . VAL B 1 120 ? -10.789 -1.165 13.523 1 92.88 120 VAL B N 1
ATOM 2347 C CA . VAL B 1 120 ? -10.039 -1.276 14.773 1 92.88 120 VAL B CA 1
ATOM 2348 C C . VAL B 1 120 ? -9.086 -0.093 14.906 1 92.88 120 VAL B C 1
ATOM 2350 O O . VAL B 1 120 ? -7.906 -0.271 15.219 1 92.88 120 VAL B O 1
ATOM 2353 N N . GLU B 1 121 ? -9.516 1.027 14.5 1 93.5 121 GLU B N 1
ATOM 2354 C CA . GLU B 1 121 ? -8.93 2.346 14.727 1 93.5 121 GLU B CA 1
ATOM 2355 C C . GLU B 1 121 ? -7.691 2.557 13.852 1 93.5 121 GLU B C 1
ATOM 2357 O O . GLU B 1 121 ? -7.004 3.572 13.984 1 93.5 121 GLU B O 1
ATOM 2362 N N . GLY B 1 122 ? -7.34 1.604 13.062 1 94.31 122 GLY B N 1
ATOM 2363 C CA . GLY B 1 122 ? -6.262 1.803 12.109 1 94.31 122 GLY B CA 1
ATOM 2364 C C . GLY B 1 122 ? -4.883 1.714 12.742 1 94.31 122 GLY B C 1
ATOM 2365 O O . GLY B 1 122 ? -3.945 2.373 12.289 1 94.31 122 GLY B O 1
ATOM 2366 N N . ILE B 1 123 ? -4.727 0.94 13.773 1 93.75 123 ILE B N 1
ATOM 2367 C CA . ILE B 1 123 ? -3.447 0.84 14.469 1 93.75 123 ILE B CA 1
ATOM 2368 C C . ILE B 1 123 ? -2.443 0.085 13.602 1 93.75 123 ILE B C 1
ATOM 2370 O O . ILE B 1 123 ? -1.273 0.465 13.523 1 93.75 123 ILE B O 1
ATOM 2374 N N . ARG B 1 124 ? -2.877 -0.958 12.883 1 94.5 124 ARG B N 1
ATOM 2375 C CA . ARG B 1 124 ? -1.995 -1.762 12.039 1 94.5 124 ARG B CA 1
ATOM 2376 C C . ARG B 1 124 ? -1.385 -0.921 10.922 1 94.5 124 ARG B C 1
ATOM 2378 O O . ARG B 1 124 ? -0.202 -1.065 10.609 1 94.5 124 ARG B O 1
ATOM 2385 N N . VAL B 1 125 ? -2.191 -0.077 10.398 1 97 125 VAL B N 1
ATOM 2386 C CA . VAL B 1 125 ? -1.726 0.688 9.25 1 97 125 VAL B CA 1
ATOM 2387 C C . VAL B 1 125 ? -0.658 1.688 9.688 1 97 125 VAL B C 1
ATOM 2389 O O . VAL B 1 125 ? 0.284 1.967 8.945 1 97 125 VAL B O 1
ATOM 2392 N N . VAL B 1 126 ? -0.751 2.236 10.898 1 97.81 126 VAL B N 1
ATOM 2393 C CA . VAL B 1 126 ? 0.238 3.188 11.391 1 97.81 126 VAL B CA 1
ATOM 2394 C C . VAL B 1 126 ? 1.588 2.492 11.555 1 97.81 126 VAL B C 1
ATOM 2396 O O . VAL B 1 126 ? 2.629 3.059 11.219 1 97.81 126 VAL B O 1
ATOM 2399 N N . GLU B 1 127 ? 1.544 1.273 12.047 1 97.19 127 GLU B N 1
ATOM 2400 C CA . GLU B 1 127 ? 2.795 0.532 12.18 1 97.19 127 GLU B CA 1
ATOM 2401 C C . GLU B 1 127 ? 3.428 0.276 10.812 1 97.19 127 GLU B C 1
ATOM 2403 O O . GLU B 1 127 ? 4.652 0.311 10.672 1 97.19 127 GLU B O 1
ATOM 2408 N N . GLN B 1 128 ? 2.645 -0.026 9.836 1 98 128 GLN B N 1
ATOM 2409 C CA . GLN B 1 128 ? 3.174 -0.166 8.484 1 98 128 GLN B CA 1
ATOM 2410 C C . GLN B 1 128 ? 3.736 1.157 7.973 1 98 128 GLN B C 1
ATOM 2412 O O . GLN B 1 128 ? 4.82 1.193 7.387 1 98 128 GLN B O 1
ATOM 2417 N N . TRP B 1 129 ? 3.041 2.258 8.234 1 98.5 129 TRP B N 1
ATOM 2418 C CA . TRP B 1 129 ? 3.523 3.574 7.824 1 98.5 129 TRP B CA 1
ATOM 2419 C C . TRP B 1 129 ? 4.852 3.898 8.492 1 98.5 129 TRP B C 1
ATOM 2421 O O . TRP B 1 129 ? 5.746 4.473 7.867 1 98.5 129 TRP B O 1
ATOM 2431 N N . ARG B 1 130 ? 4.984 3.566 9.766 1 98.19 130 ARG B N 1
ATOM 2432 C CA . ARG B 1 130 ? 6.227 3.852 10.477 1 98.19 130 ARG B CA 1
ATOM 2433 C C . ARG B 1 130 ? 7.41 3.178 9.797 1 98.19 130 ARG B C 1
ATOM 2435 O O . ARG B 1 130 ? 8.492 3.764 9.695 1 98.19 130 ARG B O 1
ATOM 2442 N N . GLN B 1 131 ? 7.207 1.985 9.297 1 97.31 131 GLN B N 1
ATOM 2443 C CA . GLN B 1 131 ? 8.258 1.313 8.539 1 97.31 131 GLN B CA 1
ATOM 2444 C C . GLN B 1 131 ? 8.516 2.023 7.215 1 97.31 131 GLN B C 1
ATOM 2446 O O . GLN B 1 131 ? 9.672 2.207 6.82 1 97.31 131 GLN B O 1
ATOM 2451 N N . ILE B 1 132 ? 7.496 2.451 6.562 1 98.19 132 ILE B N 1
ATOM 2452 C CA . ILE B 1 132 ? 7.555 3.021 5.223 1 98.19 132 ILE B CA 1
ATOM 2453 C C . ILE B 1 132 ? 8.273 4.367 5.266 1 98.19 132 ILE B C 1
ATOM 2455 O O . ILE B 1 132 ? 9.195 4.605 4.48 1 98.19 132 ILE B O 1
ATOM 2459 N N . VAL B 1 133 ? 7.957 5.223 6.234 1 98.44 133 VAL B N 1
ATOM 2460 C CA . VAL B 1 133 ? 8.477 6.586 6.242 1 98.44 133 VAL B CA 1
ATOM 2461 C C . VAL B 1 133 ? 9.945 6.582 6.664 1 98.44 133 VAL B C 1
ATOM 2463 O O . VAL B 1 133 ? 10.664 7.555 6.426 1 98.44 133 VAL B O 1
ATOM 2466 N N . ALA B 1 134 ? 10.383 5.504 7.277 1 97.12 134 ALA B N 1
ATOM 2467 C CA . ALA B 1 134 ? 11.781 5.375 7.672 1 97.12 134 ALA B CA 1
ATOM 2468 C C . ALA B 1 134 ? 12.703 5.441 6.457 1 97.12 134 ALA B C 1
ATOM 2470 O O . ALA B 1 134 ? 13.875 5.824 6.578 1 97.12 134 ALA B O 1
ATOM 2471 N N . THR B 1 135 ? 12.18 5.117 5.297 1 96.06 135 THR B N 1
ATOM 2472 C CA . THR B 1 135 ? 12.984 5.066 4.078 1 96.06 135 THR B CA 1
ATOM 2473 C C . THR B 1 135 ? 13.586 6.434 3.768 1 96.06 135 THR B C 1
ATOM 2475 O O . THR B 1 135 ? 14.68 6.523 3.213 1 96.06 135 THR B O 1
ATOM 2478 N N . PHE B 1 136 ? 12.906 7.496 4.117 1 97.25 136 PHE B N 1
ATOM 2479 C CA . PHE B 1 136 ? 13.359 8.844 3.814 1 97.25 136 PHE B CA 1
ATOM 2480 C C . PHE B 1 136 ? 13.797 9.57 5.086 1 97.25 136 PHE B C 1
ATOM 2482 O O . PHE B 1 136 ? 13.727 10.797 5.16 1 97.25 136 PHE B O 1
ATOM 2489 N N . ASN B 1 137 ? 14.164 8.781 6.109 1 97.5 137 ASN B N 1
ATOM 2490 C CA . ASN B 1 137 ? 14.641 9.312 7.383 1 97.5 137 ASN B CA 1
ATOM 2491 C C . ASN B 1 137 ? 13.625 10.258 8.008 1 97.5 137 ASN B C 1
ATOM 2493 O O . ASN B 1 137 ? 13.992 11.305 8.547 1 97.5 137 ASN B O 1
ATOM 2497 N N . MET B 1 138 ? 12.352 9.961 7.742 1 98 138 MET B N 1
ATOM 2498 C CA . MET B 1 138 ? 11.359 10.773 8.43 1 98 138 MET B CA 1
ATOM 2499 C C . MET B 1 138 ? 11.32 10.445 9.922 1 98 138 MET B C 1
ATOM 2501 O O . MET B 1 138 ? 11.484 9.289 10.305 1 98 138 MET B O 1
ATOM 2505 N N . TYR B 1 139 ? 11.148 11.453 10.711 1 97.19 139 TYR B N 1
ATOM 2506 C CA . TYR B 1 139 ? 10.953 11.25 12.141 1 97.19 139 TYR B CA 1
ATOM 2507 C C . TYR B 1 139 ? 9.477 11.078 12.477 1 97.19 139 TYR B C 1
ATOM 2509 O O . TYR B 1 139 ? 8.711 12.047 12.453 1 97.19 139 TYR B O 1
ATOM 2517 N N . ASP B 1 140 ? 9.07 9.852 12.734 1 97.06 140 ASP B N 1
ATOM 2518 C CA . ASP B 1 140 ? 7.684 9.625 13.117 1 97.06 140 ASP B CA 1
ATOM 2519 C C . ASP B 1 140 ? 7.516 9.695 14.633 1 97.06 140 ASP B C 1
ATOM 2521 O O . ASP B 1 140 ? 8.148 8.93 15.367 1 97.06 140 ASP B O 1
ATOM 2525 N N . ILE B 1 141 ? 6.727 10.523 15.078 1 96.56 141 ILE B N 1
ATOM 2526 C CA . ILE B 1 141 ? 6.555 10.695 16.516 1 96.56 141 ILE B CA 1
ATOM 2527 C C . ILE B 1 141 ? 5.707 9.562 17.078 1 96.56 141 ILE B C 1
ATOM 2529 O O . ILE B 1 141 ? 4.875 8.984 16.359 1 96.56 141 ILE B O 1
ATOM 2533 N N . ARG B 1 142 ? 5.906 9.297 18.328 1 95.06 142 ARG B N 1
ATOM 2534 C CA . ARG B 1 142 ? 5.223 8.203 19.016 1 95.06 142 ARG B CA 1
ATOM 2535 C C . ARG B 1 142 ? 3.73 8.484 19.141 1 95.06 142 ARG B C 1
ATOM 2537 O O . ARG B 1 142 ? 2.902 7.602 18.922 1 95.06 142 ARG B O 1
ATOM 2544 N N . SER B 1 143 ? 3.432 9.711 19.562 1 94.5 143 SER B N 1
ATOM 2545 C CA . SER B 1 143 ? 2.037 10.086 19.781 1 94.5 143 SER B CA 1
ATOM 2546 C C . SER B 1 143 ? 1.211 9.914 18.516 1 94.5 143 SER B C 1
ATOM 2548 O O . SER B 1 143 ? 1.67 10.242 17.422 1 94.5 143 SER B O 1
ATOM 2550 N N . GLN B 1 144 ? 0.057 9.352 18.703 1 95.94 144 GLN B N 1
ATOM 2551 C CA . GLN B 1 144 ? -0.85 9.117 17.594 1 95.94 144 GLN B CA 1
ATOM 2552 C C . GLN B 1 144 ? -2.307 9.258 18.016 1 95.94 144 GLN B C 1
ATOM 2554 O O . GLN B 1 144 ? -2.615 9.172 19.203 1 95.94 144 GLN B O 1
ATOM 2559 N N . LEU B 1 145 ? -3.115 9.625 17.109 1 97.31 145 LEU B N 1
ATOM 2560 C CA . LEU B 1 145 ? -4.562 9.648 17.297 1 97.31 145 LEU B CA 1
ATOM 2561 C C . LEU B 1 145 ? -5.242 8.633 16.375 1 97.31 145 LEU B C 1
ATOM 2563 O O . LEU B 1 145 ? -4.844 8.461 15.227 1 97.31 145 LEU B O 1
ATOM 2567 N N . SER B 1 146 ? -6.184 7.859 16.922 1 97 146 SER B N 1
ATOM 2568 C CA . SER B 1 146 ? -6.848 6.816 16.141 1 97 146 SER B CA 1
ATOM 2569 C C . SER B 1 146 ? -8.352 6.809 16.391 1 97 146 SER B C 1
ATOM 2571 O O . SER B 1 146 ? -8.789 6.988 17.531 1 97 146 SER B O 1
ATOM 2573 N N . PHE B 1 147 ? -9.125 6.594 15.352 1 96.94 147 PHE B N 1
ATOM 2574 C CA . PHE B 1 147 ? -10.578 6.645 15.445 1 96.94 147 PHE B CA 1
ATOM 2575 C C . PHE B 1 147 ? -11.195 5.328 14.984 1 96.94 147 PHE B C 1
ATOM 2577 O O . PHE B 1 147 ? -10.742 4.738 14 1 96.94 147 PHE B O 1
ATOM 2584 N N . SER B 1 148 ? -12.25 4.914 15.719 1 94.94 148 SER B N 1
ATOM 2585 C CA . SER B 1 148 ? -13.055 3.781 15.273 1 94.94 148 SER B CA 1
ATOM 2586 C C . SER B 1 148 ? -14.188 4.234 14.359 1 94.94 148 SER B C 1
ATOM 2588 O O . SER B 1 148 ? -14.953 5.137 14.703 1 94.94 148 SER B O 1
ATOM 2590 N N . THR B 1 149 ? -14.32 3.582 13.234 1 92.56 149 THR B N 1
ATOM 2591 C CA . THR B 1 149 ? -15.414 3.914 12.328 1 92.56 149 THR B CA 1
ATOM 2592 C C . THR B 1 149 ? -16.734 3.381 12.859 1 92.56 149 THR B C 1
ATOM 2594 O O . THR B 1 149 ? -17.812 3.773 12.391 1 92.56 149 THR B O 1
ATOM 2597 N N . PHE B 1 150 ? -16.672 2.551 13.867 1 90.06 150 PHE B N 1
ATOM 2598 C CA . PHE B 1 150 ? -17.891 1.981 14.453 1 90.06 150 PHE B CA 1
ATOM 2599 C C . PHE B 1 150 ? -18.375 2.838 15.609 1 90.06 150 PHE B C 1
ATOM 2601 O O . PHE B 1 150 ? -19.578 3.088 15.734 1 90.06 150 PHE B O 1
ATOM 2608 N N . THR B 1 151 ? -17.422 3.334 16.359 1 91.31 151 THR B N 1
ATOM 2609 C CA . THR B 1 151 ? -17.844 3.953 17.609 1 91.31 151 THR B CA 1
ATOM 2610 C C . THR B 1 151 ? -17.812 5.473 17.5 1 91.31 151 THR B C 1
ATOM 2612 O O . THR B 1 151 ? -18.406 6.176 18.312 1 91.31 151 THR B O 1
ATOM 2615 N N . GLU B 1 152 ? -17.078 5.938 16.641 1 93 152 GLU B N 1
ATOM 2616 C CA . GLU B 1 152 ? -17.016 7.387 16.484 1 93 152 GLU B CA 1
ATOM 2617 C C . GLU B 1 152 ? -17.703 7.828 15.188 1 93 152 GLU B C 1
ATOM 2619 O O . GLU B 1 152 ? -17.125 8.578 14.398 1 93 152 GLU B O 1
ATOM 2624 N N . ASN B 1 153 ? -18.828 7.281 15.062 1 86.94 153 ASN B N 1
ATOM 2625 C CA . ASN B 1 153 ? -19.719 7.496 13.93 1 86.94 153 ASN B CA 1
ATOM 2626 C C . ASN B 1 153 ? -21.156 7.793 14.391 1 86.94 153 ASN B C 1
ATOM 2628 O O . ASN B 1 153 ? -21.625 7.223 15.375 1 86.94 153 ASN B O 1
ATOM 2632 N N . ASN B 1 154 ? -21.781 8.82 13.758 1 87.69 154 ASN B N 1
ATOM 2633 C CA . ASN B 1 154 ? -23.203 9.102 13.93 1 87.69 154 ASN B CA 1
ATOM 2634 C C . ASN B 1 154 ? -23.953 9.062 12.602 1 87.69 154 ASN B C 1
ATOM 2636 O O . ASN B 1 154 ? -23.984 10.062 11.883 1 87.69 154 ASN B O 1
ATOM 2640 N N . ASN B 1 155 ? -24.594 8.039 12.32 1 83 155 ASN B N 1
ATOM 2641 C CA . ASN B 1 155 ? -25.344 7.828 11.086 1 83 155 ASN B CA 1
ATOM 2642 C C . ASN B 1 155 ? -24.516 8.18 9.852 1 83 155 ASN B C 1
ATOM 2644 O O . ASN B 1 155 ? -24.938 8.977 9.016 1 83 155 ASN B O 1
ATOM 2648 N N . GLY B 1 156 ? -23.266 7.75 9.836 1 79.06 156 GLY B N 1
ATOM 2649 C CA . GLY B 1 156 ? -22.406 7.902 8.672 1 79.06 156 GLY B CA 1
ATOM 2650 C C . GLY B 1 156 ? -21.531 9.141 8.734 1 79.06 156 GLY B C 1
ATOM 2651 O O . GLY B 1 156 ? -20.688 9.352 7.859 1 79.06 156 GLY B O 1
ATOM 2652 N N . THR B 1 157 ? -21.75 9.852 9.789 1 86.94 157 THR B N 1
ATOM 2653 C CA . THR B 1 157 ? -20.969 11.07 9.938 1 86.94 157 THR B CA 1
ATOM 2654 C C . THR B 1 157 ? -19.969 10.93 11.078 1 86.94 157 THR B C 1
ATOM 2656 O O . THR B 1 157 ? -20.266 10.305 12.102 1 86.94 157 THR B O 1
ATOM 2659 N N . PHE B 1 158 ? -18.828 11.508 10.867 1 94.25 158 PHE B N 1
ATOM 2660 C CA . PHE B 1 158 ? -17.781 11.484 11.883 1 94.25 158 PHE B CA 1
ATOM 2661 C C . PHE B 1 158 ? -18.234 12.188 13.148 1 94.25 158 PHE B C 1
ATOM 2663 O O . PHE B 1 158 ? -18.719 13.32 13.102 1 94.25 158 PHE B O 1
ATOM 2670 N N . ALA B 1 159 ? -18.172 11.5 14.297 1 94.12 159 ALA B N 1
ATOM 2671 C CA . ALA B 1 159 ? -18.562 12.008 15.617 1 94.12 159 ALA B CA 1
ATOM 2672 C C . ALA B 1 159 ? -17.594 11.523 16.688 1 94.12 159 ALA B C 1
ATOM 2674 O O . ALA B 1 159 ? -17.812 10.484 17.312 1 94.12 159 ALA B O 1
ATOM 2675 N N . PRO B 1 160 ? -16.547 12.258 16.906 1 93.69 160 PRO B N 1
ATOM 2676 C CA . PRO B 1 160 ? -15.508 11.781 17.828 1 93.69 160 PRO B CA 1
ATOM 2677 C C . PRO B 1 160 ? -15.93 11.852 19.281 1 93.69 160 PRO B C 1
ATOM 2679 O O . PRO B 1 160 ? -16.719 12.719 19.672 1 93.69 160 PRO B O 1
ATOM 2682 N N . ASN B 1 161 ? -15.391 10.992 20.078 1 92.44 161 ASN B N 1
ATOM 2683 C CA . ASN B 1 161 ? -15.555 11.016 21.531 1 92.44 161 ASN B CA 1
ATOM 2684 C C . ASN B 1 161 ? -14.992 12.305 22.141 1 92.44 161 ASN B C 1
ATOM 2686 O O . ASN B 1 161 ? -14.109 12.938 21.547 1 92.44 161 ASN B O 1
ATOM 2690 N N . ASP B 1 162 ? -15.414 12.609 23.391 1 92.81 162 ASP B N 1
ATOM 2691 C CA . ASP B 1 162 ? -15.086 13.875 24.047 1 92.81 162 ASP B CA 1
ATOM 2692 C C . ASP B 1 162 ? -13.617 13.922 24.453 1 92.81 162 ASP B C 1
ATOM 2694 O O . ASP B 1 162 ? -13.07 14.992 24.719 1 92.81 162 ASP B O 1
ATOM 2698 N N . ARG B 1 163 ? -13.008 12.82 24.5 1 93.5 163 ARG B N 1
ATOM 2699 C CA . ARG B 1 163 ? -11.617 12.797 24.938 1 93.5 163 ARG B CA 1
ATOM 2700 C C . ARG B 1 163 ? -10.672 13.164 23.797 1 93.5 163 ARG B C 1
ATOM 2702 O O . ARG B 1 163 ? -9.5 13.469 24.031 1 93.5 163 ARG B O 1
ATOM 2709 N N . ARG B 1 164 ? -11.141 13.141 22.562 1 95.25 164 ARG B N 1
ATOM 2710 C CA . ARG B 1 164 ? -10.281 13.203 21.391 1 95.25 164 ARG B CA 1
ATOM 2711 C C . ARG B 1 164 ? -9.625 14.57 21.25 1 95.25 164 ARG B C 1
ATOM 2713 O O . ARG B 1 164 ? -8.461 14.672 20.859 1 95.25 164 ARG B O 1
ATOM 2720 N N . PRO B 1 165 ? -10.336 15.664 21.688 1 95.94 165 PRO B N 1
ATOM 2721 C CA . PRO B 1 165 ? -9.672 16.969 21.562 1 95.94 165 PRO B CA 1
ATOM 2722 C C . PRO B 1 165 ? -8.391 17.047 22.391 1 95.94 165 PRO B C 1
ATOM 2724 O O . PRO B 1 165 ? -7.367 17.531 21.891 1 95.94 165 PRO B O 1
ATOM 2727 N N . GLY B 1 166 ? -8.391 16.562 23.578 1 96.19 166 GLY B N 1
ATOM 2728 C CA . GLY B 1 166 ? -7.191 16.547 24.406 1 96.19 166 GLY B CA 1
ATOM 2729 C C . GLY B 1 166 ? -6.074 15.711 23.812 1 96.19 166 GLY B C 1
ATOM 2730 O O . GLY B 1 166 ? -4.902 16.078 23.875 1 96.19 166 GLY B O 1
ATOM 2731 N N . GLU B 1 167 ? -6.422 14.617 23.25 1 96.56 167 GLU B N 1
ATOM 2732 C CA . GLU B 1 167 ? -5.449 13.727 22.609 1 96.56 167 GLU B CA 1
ATOM 2733 C C . GLU B 1 167 ? -4.816 14.383 21.391 1 96.56 167 GLU B C 1
ATOM 2735 O O . GLU B 1 167 ? -3.617 14.242 21.156 1 96.56 167 GLU B O 1
ATOM 2740 N N . LEU B 1 168 ? -5.641 15.047 20.625 1 97.94 168 LEU B N 1
ATOM 2741 C CA . LEU B 1 168 ? -5.105 15.742 19.469 1 97.94 168 LEU B CA 1
ATOM 2742 C C . LEU B 1 168 ? -4.125 16.828 19.891 1 97.94 168 LEU B C 1
ATOM 2744 O O . LEU B 1 168 ? -3.068 17 19.266 1 97.94 168 LEU B O 1
ATOM 2748 N N . ILE B 1 169 ? -4.461 17.562 20.953 1 96.94 169 ILE B N 1
ATOM 2749 C CA . ILE B 1 169 ? -3.582 18.625 21.438 1 96.94 169 ILE B CA 1
ATOM 2750 C C . ILE B 1 169 ? -2.23 18.031 21.828 1 96.94 169 ILE B C 1
ATOM 2752 O O . ILE B 1 169 ? -1.181 18.594 21.516 1 96.94 169 ILE B O 1
ATOM 2756 N N . ARG B 1 170 ? -2.25 16.938 22.453 1 96.94 170 ARG B N 1
ATOM 2757 C CA . ARG B 1 170 ? -1.009 16.266 22.844 1 96.94 170 ARG B CA 1
ATOM 2758 C C . ARG B 1 170 ? -0.205 15.852 21.625 1 96.94 170 ARG B C 1
ATOM 2760 O O . ARG B 1 170 ? 1.022 15.961 21.609 1 96.94 170 ARG B O 1
ATOM 2767 N N . LEU B 1 171 ? -0.869 15.359 20.656 1 97.94 171 LEU B N 1
ATOM 2768 C CA . LEU B 1 171 ? -0.225 14.984 19.406 1 97.94 171 LEU B CA 1
ATOM 2769 C C . LEU B 1 171 ? 0.429 16.203 18.75 1 97.94 171 LEU B C 1
ATOM 2771 O O . LEU B 1 171 ? 1.585 16.125 18.328 1 97.94 171 LEU B O 1
ATOM 2775 N N . LEU B 1 172 ? -0.313 17.281 18.703 1 98 172 LEU B N 1
ATOM 2776 C CA . LEU B 1 172 ? 0.198 18.5 18.078 1 98 172 LEU B CA 1
ATOM 2777 C C . LEU B 1 172 ? 1.397 19.031 18.859 1 98 172 LEU B C 1
ATOM 2779 O O . LEU B 1 172 ? 2.391 19.453 18.266 1 98 172 LEU B O 1
ATOM 2783 N N . ASP B 1 173 ? 1.289 18.984 20.172 1 97.25 173 ASP B N 1
ATOM 2784 C CA . ASP B 1 173 ? 2.406 19.422 21 1 97.25 173 ASP B CA 1
ATOM 2785 C C . ASP B 1 173 ? 3.656 18.578 20.719 1 97.25 173 ASP B C 1
ATOM 2787 O O . ASP B 1 173 ? 4.75 19.125 20.578 1 97.25 173 ASP B O 1
ATOM 2791 N N . SER B 1 174 ? 3.453 17.359 20.672 1 97.62 174 SER B N 1
ATOM 2792 C CA . SER B 1 174 ? 4.566 16.453 20.422 1 97.62 174 SER B CA 1
ATOM 2793 C C . SER B 1 174 ? 5.184 16.703 19.047 1 97.62 174 SER B C 1
ATOM 2795 O O . SER B 1 174 ? 6.406 16.703 18.906 1 97.62 174 SER B O 1
ATOM 2797 N N . LEU B 1 175 ? 4.32 16.859 18.047 1 97.69 175 LEU B N 1
ATOM 2798 C CA . LEU B 1 175 ? 4.785 17.125 16.688 1 97.69 175 LEU B CA 1
ATOM 2799 C C . LEU B 1 175 ? 5.605 18.406 16.625 1 97.69 175 LEU B C 1
ATOM 2801 O O . LEU B 1 175 ? 6.707 18.422 16.062 1 97.69 175 LEU B O 1
ATOM 2805 N N . LEU B 1 176 ? 5.121 19.453 17.203 1 96.94 176 LEU B N 1
ATOM 2806 C CA . LEU B 1 176 ? 5.789 20.75 17.125 1 96.94 176 LEU B CA 1
ATOM 2807 C C . LEU B 1 176 ? 7.094 20.734 17.906 1 96.94 176 LEU B C 1
ATOM 2809 O O . LEU B 1 176 ? 8.07 21.359 17.516 1 96.94 176 LEU B O 1
ATOM 2813 N N . THR B 1 177 ? 7.066 20 19.031 1 96.31 177 THR B N 1
ATOM 2814 C CA . THR B 1 177 ? 8.305 19.828 19.781 1 96.31 177 THR B CA 1
ATOM 2815 C C . THR B 1 177 ? 9.375 19.141 18.938 1 96.31 177 THR B C 1
ATOM 2817 O O . THR B 1 177 ? 10.523 19.594 18.891 1 96.31 177 THR B O 1
ATOM 2820 N N . ALA B 1 178 ? 9 18.156 18.219 1 95.81 178 ALA B N 1
ATOM 2821 C CA . ALA B 1 178 ? 9.922 17.375 17.375 1 95.81 178 ALA B CA 1
ATOM 2822 C C . ALA B 1 178 ? 10.438 18.203 16.219 1 95.81 178 ALA B C 1
ATOM 2824 O O . ALA B 1 178 ? 11.617 18.125 15.852 1 95.81 178 ALA B O 1
ATOM 2825 N N . VAL B 1 179 ? 9.57 18.984 15.602 1 95 179 VAL B N 1
ATOM 2826 C CA . VAL B 1 179 ? 9.93 19.75 14.414 1 95 179 VAL B CA 1
ATOM 2827 C C . VAL B 1 179 ? 10.875 20.891 14.805 1 95 179 VAL B C 1
ATOM 2829 O O . VAL B 1 179 ? 11.75 21.281 14.023 1 95 179 VAL B O 1
ATOM 2832 N N . ARG B 1 180 ? 10.719 21.453 15.969 1 92.12 180 ARG B N 1
ATOM 2833 C CA . ARG B 1 180 ? 11.492 22.594 16.422 1 92.12 180 ARG B CA 1
ATOM 2834 C C . ARG B 1 180 ? 12.844 22.172 16.969 1 92.12 180 ARG B C 1
ATOM 2836 O O . ARG B 1 180 ? 13.766 22.984 17.062 1 92.12 180 ARG B O 1
ATOM 2843 N N . ASP B 1 181 ? 12.992 20.938 17.344 1 84.25 181 ASP B N 1
ATOM 2844 C CA . ASP B 1 181 ? 14.266 20.422 17.828 1 84.25 181 ASP B CA 1
ATOM 2845 C C . ASP B 1 181 ? 15.234 20.172 16.688 1 84.25 181 ASP B C 1
ATOM 2847 O O . ASP B 1 181 ? 16.438 20.406 16.812 1 84.25 181 ASP B O 1
#

Sequence (362 aa):
MKIGVILGSIREGRFGQGVADWVMEQIGAYDAPDVEFELIDLKAFNVPLLESATVPGSADKQYDDPRVTAWSQAIDACDAFLFITPEYNHGVPGAFKNAYDILGNEWLNKTVGFISYGAVEGIRVVEQWRQIVATFNMYDIRSQLSFSTFTENNNGTFAPNDRRPGELIRLLDSLLTAVRDMKIGVILGSIREGRFGQGVADWVMEQIGAYDAPDVEFELIDLKAFNVPLLESATVPGSADKQYDDPRVTAWSQAIDACDAFLFITPEYNHGVPGAFKNAYDILGNEWLNKTVGFISYGAVEGIRVVEQWRQIVATFNMYDIRSQLSFSTFTENNNGTFAPNDRRPGELIRLLDSLLTAVRD

Foldseek 3Di:
DEEEEEQQDQDPLDQSVLVLVVLVVLVVVFDDVPYHYDYHYLNVLCDDAQPDPDQQQRCVLDDPDVSLNVLSVVLLVHQAYEYEFEDDPLEGDPRSVRNVRNHHQSLAAGEYAYQYEEQVQCPSHVVVVVVVSVVRPYHYFPQHHTYHCVPQDDPSHGHDDPCRSVSSNVRVVRRVVVSVD/DEEEEEQQDQDPLDQSVLVLVVLVVLVVVFDDVPYHYDYHYLNVLCDDAQPDPDQQQRCVLDDPDVSLNVLSVVLLVHQAYEYEFEDDPLEGDPRSVRNVRNHHQSLAAGEYAYQYEEQVQCPSHVVVVVVVSVVRPYHYFPQHHTYHCVPQDDPSHGHDDPCRSVSSNVRVVRRVVVSVD

Secondary structure (DSSP, 8-state):
-EEEEEE----TT-THHHHHHHHHHHHHHS--TT-EEEEEEGGGG-PPP---SS-GGGSTT--SSHHHHHHHHHHHT-SEEEEEEE-BTTB--HHHHHHHHT--GGGTT-EEEEEEEETTTTHHHHHHHHHHHGGGT-EEEEEEEEEETTTSEETTEE---TTHHHHHHHHHHHHHHHHH-/-EEEEEE----TT-THHHHHHHHHHHHHTS--TT-EEEEEEGGGG-PPP---SS-GGGSTT--SSHHHHHHHHHHHT-SEEEEEEE-BTTB--HHHHHHHHT--GGGTT-EEEEEEEETTTTHHHHHHHHHHHGGGT-EEEEEEEEEETTTSEETTEE---TTHHHHHHHHHHHHHHHHH-

Radius of gyration: 20.94 Å; Cα contacts (8 Å, |Δi|>4): 713; chains: 2; bounding box: 49×63×44 Å

Organism: Corynebacterium glutamicum (strain ATCC 13032 / DSM 20300 / JCM 1318 / BCRC 11384 / CCUG 27702 / LMG 3730 / NBRC 12168 / NCIMB 10025 / NRRL B-2784 / 534) (NCBI:txid196627)

Solvent-accessible surface area (ba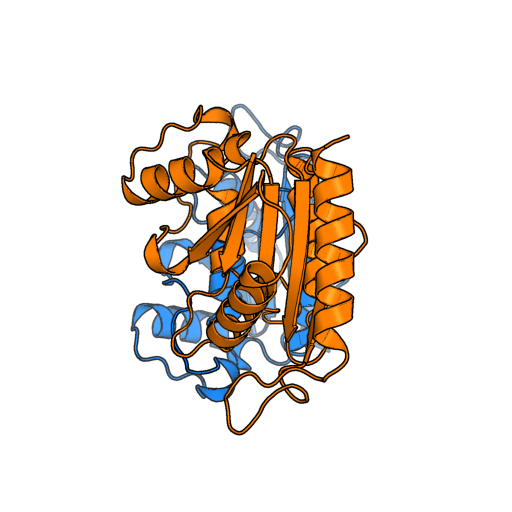ckbone atoms only — not comparable to full-atom values): 19069 Å² total; per-residue (Å²): 91,33,32,33,36,30,37,38,63,52,34,44,89,42,64,60,56,43,51,51,53,50,50,53,53,52,50,71,73,47,94,49,91,71,52,45,78,40,83,40,55,48,52,81,42,63,61,69,77,65,34,63,63,68,54,31,71,72,40,78,90,57,57,89,50,66,41,52,37,52,47,47,51,60,50,47,67,32,56,29,35,36,42,35,36,55,37,44,58,62,22,63,38,15,65,38,42,20,58,56,58,58,44,36,69,59,50,51,66,24,35,34,35,47,36,24,26,21,83,77,19,17,56,60,20,49,57,51,46,56,50,25,44,45,69,38,53,30,49,65,53,86,56,64,47,66,36,33,61,71,76,25,40,53,95,86,34,64,41,74,60,88,64,48,63,62,51,48,51,51,34,50,52,53,50,52,52,60,70,72,102,92,34,32,33,38,30,37,40,63,52,34,45,87,43,63,59,56,43,52,50,52,51,51,53,53,53,50,71,72,48,93,50,90,70,52,46,78,40,82,40,54,49,53,81,42,64,60,69,78,65,35,64,63,68,53,32,70,74,40,77,91,56,58,90,50,68,42,50,37,53,46,46,51,61,49,45,68,32,57,29,35,35,42,36,36,54,40,44,59,63,22,63,37,15,63,38,43,22,57,56,58,57,44,36,68,57,50,52,64,24,38,34,36,46,35,23,27,21,83,78,18,17,56,62,21,51,57,52,46,57,51,25,44,46,69,40,53,29,48,67,53,84,56,64,46,66,36,31,61,72,75,25,41,53,96,87,34,65,41,75,61,88,65,48,63,63,51,50,51,53,34,51,50,51,49,52,53,60,68,73,104

Nearest PDB structures (foldseek):
  1t0i-assembly1_A  TM=8.119E-01  e=2.431E-15  Saccharomyces cerevisiae
  1t0i-assembly1_B  TM=7.904E-01  e=2.904E-13  Saccharomyces cerevisiae
  2fzv-assembly1_D  TM=7.871E-01  e=2.119E-10  Shigella flexneri 2a str. 2457T
  2z98-assembly1_A-2  TM=5.410E-01  e=2.593E-07  Escherichia coli
  3lcm-assembly1_B  TM=5.797E-01  e=9.916E-05  Streptococcus mutans UA159